Protein AF-A0A7S2C839-F1 (afdb_monomer_lite)

Radius of gyration: 29.08 Å; chains: 1; bounding box: 64×58×87 Å

Sequence (302 aa):
LKVFCRSDFSNPLTGHPHSALIRSVLLQLAMAQQNALNLLTELALPKGEQQELLAWDLRPAVTADVQAPANVKLVAVGADPKAFLEAQSAAGEQAGAVLVGPSGASSSACKLYRQIMADGLLQRRGLVALEGLDQSALLAKMVEMDTASGLMELRAGKTSSGAVVVQLTDRWLPGVPMASMSLALQETSEEAVEPEGLKRRKPASAAPAEPAPKVEAAKPVGRSLADGLRARARTLAAISFLWACAPILVLLASVAWLRHKLFGPTFKAGSPKKQLRILVTGGKMSKASAVARAVGRDGHKV

pLDDT: mean 72.67, std 18.41, range [25.3, 95.44]

Secondary structure (DSSP, 8-state):
----------------HHHHHHHHHHHHHHHHHHHHHHHHHHHT----S---EEEEE------S-TTPPP--EEEEEES-HHHHHHHHHHHT--EEEEEE---SSHHHHHHHHHHHHHTT-EEEEEEEEE--GGG-HHHHHHHHHHHHTTSEEEEE---TT--EEEEE-TT--TTPPPHHHHTHHHHTT-S------------------PPPP-----------HHHHHHHHHHHHHHHHHHHHHHHHHHHHHHHHHHHHHHS--S------SS--B-----SSHHHHHHHHHHHHHTT-B-

Structure (mmCIF, N/CA/C/O backbone):
data_AF-A0A7S2C839-F1
#
_entry.id   AF-A0A7S2C839-F1
#
loop_
_atom_site.group_PDB
_atom_site.id
_atom_site.type_symbol
_atom_site.label_atom_id
_atom_site.label_alt_id
_atom_site.label_comp_id
_atom_site.label_asym_id
_atom_site.label_entity_id
_atom_site.label_seq_id
_atom_site.pdbx_PDB_ins_code
_atom_site.Cartn_x
_atom_site.Cartn_y
_atom_site.Cartn_z
_atom_site.occupancy
_atom_site.B_iso_or_equiv
_atom_site.auth_seq_id
_atom_site.auth_comp_id
_atom_site.auth_asym_id
_atom_site.auth_atom_id
_atom_site.pdbx_PDB_model_num
ATOM 1 N N . LEU A 1 1 ? -7.953 20.777 -18.706 1.00 30.70 1 LEU A N 1
ATOM 2 C CA . LEU A 1 1 ? -6.841 20.105 -19.415 1.00 30.70 1 LEU A CA 1
ATOM 3 C C . LEU A 1 1 ? -7.214 18.643 -19.650 1.00 30.70 1 LEU A C 1
ATOM 5 O O . LEU A 1 1 ? -7.335 17.900 -18.688 1.00 30.70 1 LEU A O 1
ATOM 9 N N . LYS A 1 2 ? -7.455 18.250 -20.906 1.00 27.89 2 LYS A N 1
ATOM 10 C CA . LYS A 1 2 ? -7.622 16.848 -21.323 1.00 27.89 2 LYS A CA 1
ATOM 11 C C . LYS A 1 2 ? -6.228 16.268 -21.563 1.00 27.89 2 LYS A C 1
ATOM 13 O O . LYS A 1 2 ? -5.547 16.729 -22.474 1.00 27.89 2 LYS A O 1
ATOM 18 N N . VAL A 1 3 ? -5.812 15.284 -20.772 1.00 25.30 3 VAL A N 1
ATOM 19 C CA . VAL A 1 3 ? -4.606 14.498 -21.062 1.00 25.30 3 VAL A CA 1
ATOM 20 C C . VAL A 1 3 ? -5.043 13.262 -21.840 1.00 25.30 3 VAL A C 1
ATOM 22 O O . VAL A 1 3 ? -5.657 12.347 -21.303 1.00 25.30 3 VAL A O 1
ATOM 25 N N . PHE A 1 4 ? -4.775 13.294 -23.142 1.00 25.31 4 PHE A N 1
ATOM 26 C CA . PHE A 1 4 ? -4.888 12.160 -24.048 1.00 25.31 4 PHE A CA 1
ATOM 27 C C . PHE A 1 4 ? -3.672 11.252 -23.809 1.00 25.31 4 PHE A C 1
ATOM 29 O O . PHE A 1 4 ? -2.561 11.587 -24.218 1.00 25.31 4 PHE A O 1
ATOM 36 N N . CYS A 1 5 ? -3.856 10.103 -23.161 1.00 29.00 5 CYS A N 1
ATOM 37 C CA . CYS A 1 5 ? -2.859 9.033 -23.185 1.00 29.00 5 CYS A CA 1
ATOM 38 C C . CYS A 1 5 ? -3.037 8.240 -24.483 1.00 29.00 5 CYS A C 1
ATOM 40 O O . CYS A 1 5 ? -3.761 7.249 -24.530 1.00 29.00 5 CYS A O 1
ATOM 42 N N . ARG A 1 6 ? -2.395 8.707 -25.557 1.00 25.88 6 ARG A N 1
ATOM 43 C CA . ARG A 1 6 ? -2.236 7.943 -26.797 1.00 25.88 6 ARG A CA 1
ATOM 44 C C . ARG A 1 6 ? -0.900 7.205 -26.720 1.00 25.88 6 ARG A C 1
ATOM 46 O O . ARG A 1 6 ? 0.150 7.784 -26.975 1.00 25.88 6 ARG A O 1
ATOM 53 N N . SER A 1 7 ? -0.933 5.943 -26.300 1.00 30.94 7 SER A N 1
ATOM 54 C CA . SER A 1 7 ? 0.217 5.040 -26.403 1.00 30.94 7 SER A CA 1
ATOM 55 C C . SER A 1 7 ? 0.158 4.315 -27.742 1.00 30.94 7 SER A C 1
ATOM 57 O O . SER A 1 7 ? -0.367 3.209 -27.836 1.00 30.94 7 SER A O 1
ATOM 59 N N . ASP A 1 8 ? 0.707 4.943 -28.779 1.00 30.86 8 ASP A N 1
ATOM 60 C CA . ASP A 1 8 ? 0.992 4.269 -30.044 1.00 30.86 8 ASP A CA 1
ATOM 61 C C . ASP A 1 8 ? 2.223 3.361 -29.847 1.00 30.86 8 ASP A C 1
ATOM 63 O O . ASP A 1 8 ? 3.367 3.759 -30.057 1.00 30.86 8 ASP A O 1
ATOM 67 N N . PHE A 1 9 ? 1.992 2.124 -29.394 1.00 38.00 9 PHE A N 1
ATOM 68 C CA . PHE A 1 9 ? 2.979 1.038 -29.430 1.00 38.00 9 PHE A CA 1
ATOM 69 C C . PHE A 1 9 ? 2.691 0.138 -30.637 1.00 38.00 9 PHE A C 1
ATOM 71 O O . PHE A 1 9 ? 2.214 -0.989 -30.517 1.00 38.00 9 PHE A O 1
ATOM 78 N N . SER A 1 10 ? 2.985 0.648 -31.831 1.00 36.81 10 SER A N 1
ATOM 79 C CA . SER A 1 10 ? 3.030 -0.146 -33.057 1.00 36.81 10 SER A CA 1
ATOM 80 C C . SER A 1 10 ? 4.462 -0.620 -33.310 1.00 36.81 10 SER A C 1
ATOM 82 O O . SER A 1 10 ? 5.248 0.059 -33.964 1.00 36.81 10 SER A O 1
ATOM 84 N N . ASN A 1 11 ? 4.797 -1.799 -32.791 1.00 35.28 11 ASN A N 1
ATOM 85 C CA . ASN A 1 11 ? 5.837 -2.645 -33.373 1.00 35.28 11 ASN A CA 1
ATOM 86 C C . ASN A 1 11 ? 5.332 -4.096 -33.338 1.00 35.28 11 ASN A C 1
ATOM 88 O O . ASN A 1 11 ? 5.287 -4.697 -32.260 1.00 35.28 11 ASN A O 1
ATOM 92 N N . PRO A 1 12 ? 4.895 -4.662 -34.477 1.00 51.97 12 PRO A N 1
ATOM 93 C CA . PRO A 1 12 ? 4.652 -6.090 -34.581 1.00 51.97 12 PRO A CA 1
ATOM 94 C C . PRO A 1 12 ? 6.008 -6.806 -34.693 1.00 51.97 12 PRO A C 1
ATOM 96 O O . PRO A 1 12 ? 6.967 -6.209 -35.173 1.00 51.97 12 PRO A O 1
ATOM 99 N N . LEU A 1 13 ? 6.059 -8.094 -34.326 1.00 47.06 13 LEU A N 1
ATOM 100 C CA . LEU A 1 13 ? 7.235 -8.996 -34.304 1.00 47.06 13 LEU A CA 1
ATOM 101 C C . LEU A 1 13 ? 7.974 -8.940 -32.946 1.00 47.06 13 LEU A C 1
ATOM 103 O O . LEU A 1 13 ? 8.810 -8.087 -32.691 1.00 47.06 13 LEU A O 1
ATOM 107 N N . THR A 1 14 ? 7.711 -9.820 -31.980 1.00 42.81 14 THR A N 1
ATOM 108 C CA . THR A 1 14 ? 7.889 -11.277 -32.050 1.00 42.81 14 THR A CA 1
ATOM 109 C C . THR A 1 14 ? 7.080 -11.948 -30.930 1.00 42.81 14 THR A C 1
ATOM 111 O O . THR A 1 14 ? 7.096 -11.515 -29.779 1.00 42.81 14 THR A O 1
ATOM 114 N N . GLY A 1 15 ? 6.327 -12.994 -31.278 1.00 47.16 15 GLY A N 1
ATOM 115 C CA . GLY A 1 15 ? 5.446 -13.711 -30.360 1.00 47.16 15 GLY A CA 1
ATOM 116 C C . GLY A 1 15 ? 6.219 -14.522 -29.321 1.00 47.16 15 GLY A C 1
ATOM 117 O O . GLY A 1 15 ? 6.779 -15.568 -29.636 1.00 47.16 15 GLY A O 1
ATOM 118 N N . HIS A 1 16 ? 6.198 -14.069 -28.067 1.00 47.66 16 HIS A N 1
ATOM 119 C CA . HIS A 1 16 ? 6.512 -14.906 -26.912 1.00 47.66 16 HIS A CA 1
ATOM 120 C C . HIS A 1 16 ? 5.221 -15.191 -26.125 1.00 47.66 16 HIS A C 1
ATOM 122 O O . HIS A 1 16 ? 4.700 -14.273 -25.480 1.00 47.66 16 HIS A O 1
ATOM 128 N N . PRO A 1 17 ? 4.706 -16.439 -26.133 1.00 53.19 17 PRO A N 1
ATOM 129 C CA . PRO A 1 17 ? 3.403 -16.782 -25.549 1.00 53.19 17 PRO A CA 1
ATOM 130 C C . PRO A 1 17 ? 3.333 -16.551 -24.029 1.00 53.19 17 PRO A C 1
ATOM 132 O O . PRO A 1 17 ? 2.270 -16.252 -23.494 1.00 53.19 17 PRO A O 1
ATOM 135 N N . HIS A 1 18 ? 4.469 -16.572 -23.327 1.00 45.84 18 HIS A N 1
ATOM 136 C CA . HIS A 1 18 ? 4.520 -16.305 -21.885 1.00 45.84 18 HIS A CA 1
ATOM 137 C C . HIS A 1 18 ? 4.312 -14.826 -21.517 1.00 45.84 18 HIS A C 1
ATOM 139 O O . HIS A 1 18 ? 3.826 -14.526 -20.428 1.00 45.84 18 HIS A O 1
ATOM 145 N N . SER A 1 19 ? 4.616 -13.889 -22.425 1.00 49.09 19 SER A N 1
ATOM 146 C CA . SER A 1 19 ? 4.373 -12.459 -22.181 1.00 49.09 19 SER A CA 1
ATOM 147 C C . SER A 1 19 ? 2.880 -12.113 -22.196 1.00 49.09 19 SER A C 1
ATOM 149 O O . SER A 1 19 ? 2.450 -11.213 -21.476 1.00 49.09 19 SER A O 1
ATOM 151 N N . ALA A 1 20 ? 2.084 -12.866 -22.962 1.00 56.56 20 ALA A N 1
ATOM 152 C CA . ALA A 1 20 ? 0.640 -12.687 -23.047 1.00 56.56 20 ALA A CA 1
ATOM 153 C C . ALA A 1 20 ? -0.059 -13.104 -21.746 1.00 56.56 20 ALA A C 1
ATOM 155 O O . ALA A 1 20 ? -0.927 -12.379 -21.272 1.00 56.56 20 ALA A O 1
ATOM 156 N N . LEU A 1 21 ? 0.378 -14.201 -21.115 1.00 57.56 21 LEU A N 1
ATOM 157 C CA . LEU A 1 21 ? -0.166 -14.659 -19.832 1.00 57.56 21 LEU A CA 1
ATOM 158 C C . LEU A 1 21 ? 0.121 -13.676 -18.690 1.00 57.56 21 LEU A C 1
ATOM 160 O O . LEU A 1 21 ? -0.798 -13.307 -17.967 1.00 57.56 21 LEU A O 1
ATOM 164 N N . ILE A 1 22 ? 1.357 -13.180 -18.561 1.00 52.78 22 ILE A N 1
ATOM 165 C CA . ILE A 1 22 ? 1.702 -12.202 -17.511 1.00 52.78 22 ILE A CA 1
ATOM 166 C C . ILE A 1 22 ? 0.930 -10.893 -17.715 1.00 52.78 22 ILE A C 1
ATOM 168 O O . ILE A 1 22 ? 0.380 -10.341 -16.762 1.00 52.78 22 ILE A O 1
ATOM 172 N N . ARG A 1 23 ? 0.836 -10.410 -18.962 1.00 58.22 23 ARG A N 1
ATOM 173 C CA . ARG A 1 23 ? 0.040 -9.218 -19.289 1.00 58.22 23 ARG A CA 1
ATOM 174 C C . ARG A 1 23 ? -1.442 -9.434 -19.005 1.00 58.22 23 ARG A C 1
ATOM 176 O O . ARG A 1 23 ? -2.066 -8.538 -18.454 1.00 58.22 23 ARG A O 1
ATOM 183 N N . SER A 1 24 ? -1.979 -10.612 -19.322 1.00 59.72 24 SER A N 1
ATOM 184 C CA . SER A 1 24 ? -3.370 -10.974 -19.042 1.00 59.72 24 SER A CA 1
ATOM 185 C C . SER A 1 24 ? -3.660 -10.989 -17.543 1.00 59.72 24 SER A C 1
ATOM 187 O O . SER A 1 24 ? -4.665 -10.430 -17.124 1.00 59.72 24 SER A O 1
ATOM 189 N N . VAL A 1 25 ? -2.781 -11.571 -16.721 1.00 52.41 25 VAL A N 1
ATOM 190 C CA . VAL A 1 25 ? -2.961 -11.612 -15.258 1.00 52.41 25 VAL A CA 1
ATOM 191 C C . VAL A 1 25 ? -2.862 -10.213 -14.645 1.00 52.41 25 VAL A C 1
ATOM 193 O O . VAL A 1 25 ? -3.686 -9.856 -13.807 1.00 52.41 25 VAL A O 1
ATOM 196 N N . LEU A 1 26 ? -1.909 -9.387 -15.088 1.00 50.62 26 LEU A N 1
ATOM 197 C CA . LEU A 1 26 ? -1.796 -7.999 -14.623 1.00 50.62 26 LEU A CA 1
ATOM 198 C C . LEU A 1 26 ? -2.993 -7.141 -15.058 1.00 50.62 26 LEU A C 1
ATOM 200 O O . LEU A 1 26 ? -3.481 -6.346 -14.259 1.00 50.62 26 LEU A O 1
ATOM 204 N N . LEU A 1 27 ? -3.497 -7.326 -16.284 1.00 59.47 27 LEU A N 1
ATOM 205 C CA . LEU A 1 27 ? -4.719 -6.672 -16.765 1.00 59.47 27 LEU A CA 1
ATOM 206 C C . LEU A 1 27 ? -5.944 -7.106 -15.959 1.00 59.47 27 LEU A C 1
ATOM 208 O O . LEU A 1 27 ? -6.737 -6.257 -15.576 1.00 59.47 27 LEU A O 1
ATOM 212 N N . GLN A 1 28 ? -6.085 -8.398 -15.663 1.00 58.88 28 GLN A N 1
ATOM 213 C CA . GLN A 1 28 ? -7.176 -8.929 -14.841 1.00 58.88 28 GLN A CA 1
ATOM 214 C C . GLN A 1 28 ? -7.130 -8.369 -13.413 1.00 58.88 28 GLN A C 1
ATOM 216 O O . GLN A 1 28 ? -8.155 -7.930 -12.902 1.00 58.88 28 GLN A O 1
ATOM 221 N N . LEU A 1 29 ? -5.947 -8.292 -12.792 1.00 51.50 29 LEU A N 1
ATOM 222 C CA . LEU A 1 29 ? -5.786 -7.702 -11.460 1.00 51.50 29 LEU A CA 1
ATOM 223 C C . LEU A 1 29 ? -6.097 -6.198 -11.460 1.00 51.50 29 LEU A C 1
ATOM 225 O O . LEU A 1 29 ? -6.779 -5.713 -10.560 1.00 51.50 29 LEU A O 1
ATOM 229 N N . ALA A 1 30 ? -5.638 -5.470 -12.483 1.00 54.88 30 ALA A N 1
ATOM 230 C CA . ALA A 1 30 ? -5.941 -4.052 -12.648 1.00 54.88 30 ALA A CA 1
ATOM 231 C C . ALA A 1 30 ? -7.442 -3.816 -12.885 1.00 54.88 30 ALA A C 1
ATOM 233 O O . ALA A 1 30 ? -8.011 -2.909 -12.286 1.00 54.88 30 ALA A O 1
ATOM 234 N N . MET A 1 31 ? -8.104 -4.656 -13.690 1.00 62.50 31 MET A N 1
ATOM 235 C CA . MET A 1 31 ? -9.555 -4.602 -13.897 1.00 62.50 31 MET A CA 1
ATOM 236 C C . MET A 1 31 ? -10.324 -4.948 -12.621 1.00 62.50 31 MET A C 1
ATOM 238 O O . MET A 1 31 ? -11.296 -4.272 -12.312 1.00 62.50 31 MET A O 1
ATOM 242 N N . ALA A 1 32 ? -9.884 -5.938 -11.842 1.00 62.16 32 ALA A N 1
ATOM 243 C CA . ALA A 1 32 ? -10.501 -6.272 -10.560 1.00 62.16 32 ALA A CA 1
ATOM 244 C C . ALA A 1 32 ? -10.360 -5.125 -9.544 1.00 62.16 32 ALA A C 1
ATOM 246 O O . ALA A 1 32 ? -11.329 -4.784 -8.868 1.00 62.16 32 ALA A O 1
ATOM 247 N N . GLN A 1 33 ? -9.189 -4.481 -9.479 1.00 64.31 33 GLN A N 1
ATOM 248 C CA . GLN A 1 33 ? -8.985 -3.284 -8.657 1.00 64.31 33 GLN A CA 1
ATOM 249 C C . GLN A 1 33 ? -9.843 -2.109 -9.134 1.00 64.31 33 GLN A C 1
ATOM 251 O O . GLN A 1 33 ? -10.471 -1.447 -8.312 1.00 64.31 33 GLN A O 1
ATOM 256 N N . GLN A 1 34 ? -9.914 -1.871 -10.445 1.00 70.88 34 GLN A N 1
ATOM 257 C CA . GLN A 1 34 ? -10.742 -0.811 -11.016 1.00 70.88 34 GLN A CA 1
ATOM 258 C C . GLN A 1 34 ? -12.233 -1.071 -10.776 1.00 70.88 34 GLN A C 1
ATOM 260 O O . GLN A 1 34 ? -12.960 -0.149 -10.431 1.00 70.88 34 GLN A O 1
ATOM 265 N N . ASN A 1 35 ? -12.684 -2.321 -10.889 1.00 69.56 35 ASN A N 1
ATOM 266 C CA . ASN A 1 35 ? -14.061 -2.709 -10.598 1.00 69.56 35 ASN A CA 1
ATOM 267 C C . ASN A 1 35 ? -14.381 -2.568 -9.109 1.00 69.56 35 ASN A C 1
ATOM 269 O O . ASN A 1 35 ? -15.460 -2.097 -8.781 1.00 69.56 35 ASN A O 1
ATOM 273 N N . ALA A 1 36 ? -13.451 -2.899 -8.207 1.00 63.66 36 ALA A N 1
ATOM 274 C CA . ALA A 1 36 ? -13.622 -2.647 -6.777 1.00 63.66 36 ALA A CA 1
ATOM 275 C C . ALA A 1 36 ? -13.700 -1.142 -6.467 1.00 63.66 36 ALA A C 1
ATOM 277 O O . ALA A 1 36 ? -14.530 -0.731 -5.663 1.00 63.66 36 ALA A O 1
ATOM 278 N N . LEU A 1 37 ? -12.888 -0.311 -7.133 1.00 67.00 37 LEU A N 1
ATOM 279 C CA . LEU A 1 37 ? -12.976 1.150 -7.026 1.00 67.00 37 LEU A CA 1
ATOM 280 C C . LEU A 1 37 ? -14.306 1.682 -7.571 1.00 67.00 37 LEU A C 1
ATOM 282 O O . LEU A 1 37 ? -14.921 2.532 -6.933 1.00 67.00 37 LEU A O 1
ATOM 286 N N . ASN A 1 38 ? -14.772 1.168 -8.711 1.00 69.44 38 ASN A N 1
ATOM 287 C CA . ASN A 1 38 ? -16.062 1.541 -9.288 1.00 69.44 38 ASN A CA 1
ATOM 288 C C . ASN A 1 38 ? -17.211 1.126 -8.360 1.00 69.44 38 ASN A C 1
ATOM 290 O O . ASN A 1 38 ? -18.066 1.952 -8.072 1.00 69.44 38 ASN A O 1
ATOM 294 N N . LEU A 1 39 ? -17.176 -0.092 -7.807 1.00 66.25 39 LEU A N 1
ATOM 295 C CA . LEU A 1 39 ? -18.156 -0.568 -6.827 1.00 66.25 39 LEU A CA 1
ATOM 296 C C . LEU A 1 39 ? -18.145 0.283 -5.557 1.00 66.25 39 LEU A C 1
ATOM 298 O O . LEU A 1 39 ? -19.205 0.688 -5.112 1.00 66.25 39 LEU A O 1
ATOM 302 N N . LEU A 1 40 ? -16.977 0.615 -4.996 1.00 61.84 40 LEU A N 1
ATOM 303 C CA . LEU A 1 40 ? -16.886 1.526 -3.846 1.00 61.84 40 LEU A CA 1
ATOM 304 C C . LEU A 1 40 ? -17.442 2.919 -4.173 1.00 61.84 40 LEU A C 1
ATOM 306 O O . LEU A 1 40 ? -18.061 3.545 -3.320 1.00 61.84 40 LEU A O 1
ATOM 310 N N . THR A 1 41 ? -17.248 3.391 -5.406 1.00 63.44 41 THR A N 1
ATOM 311 C CA . THR A 1 41 ? -17.780 4.682 -5.864 1.00 63.44 41 THR A CA 1
ATOM 312 C C . THR A 1 41 ? -19.300 4.637 -6.053 1.00 63.44 41 THR A C 1
ATOM 314 O O . THR A 1 41 ? -19.977 5.615 -5.749 1.00 63.44 41 THR A O 1
ATOM 317 N N . GLU A 1 42 ? -19.846 3.516 -6.531 1.00 65.31 42 GLU A N 1
ATOM 318 C CA . GLU A 1 42 ? -21.290 3.304 -6.705 1.00 65.31 42 GLU A CA 1
ATOM 319 C C . GLU A 1 42 ? -22.008 3.036 -5.373 1.00 65.31 42 GLU A C 1
ATOM 321 O O . GLU A 1 42 ? -23.124 3.510 -5.172 1.00 65.31 42 GLU A O 1
ATOM 326 N N . LEU A 1 43 ? -21.360 2.328 -4.443 1.00 59.97 43 LEU A N 1
ATOM 327 C CA . LEU A 1 43 ? -21.888 1.995 -3.114 1.00 59.97 43 LEU A CA 1
ATOM 328 C C . LEU A 1 43 ? -21.862 3.179 -2.138 1.00 59.97 43 LEU A C 1
ATOM 330 O O . LEU A 1 43 ? -22.609 3.169 -1.165 1.00 59.97 43 LEU A O 1
ATOM 334 N N . ALA A 1 44 ? -21.078 4.222 -2.423 1.00 56.59 44 ALA A N 1
ATOM 335 C CA . ALA A 1 44 ? -21.078 5.504 -1.708 1.00 56.59 44 ALA A CA 1
ATOM 336 C C . ALA A 1 44 ? -22.381 6.328 -1.890 1.00 56.59 44 ALA A C 1
ATOM 338 O O . ALA A 1 44 ? -22.427 7.519 -1.582 1.00 56.59 44 ALA A O 1
ATOM 339 N N . LEU A 1 45 ? -23.451 5.732 -2.431 1.00 51.88 45 LEU A N 1
ATOM 340 C CA . LEU A 1 45 ? -24.760 6.358 -2.607 1.00 51.88 45 LEU A CA 1
ATOM 341 C C . LEU A 1 45 ? -25.870 5.428 -2.102 1.00 51.88 45 LEU A C 1
ATOM 343 O O . LEU A 1 45 ? -26.352 4.554 -2.822 1.00 51.88 45 LEU A O 1
ATOM 347 N N . PRO A 1 46 ? -26.362 5.702 -0.888 1.00 46.78 46 PRO A N 1
ATOM 348 C CA . PRO A 1 46 ? -27.693 6.291 -0.812 1.00 46.78 46 PRO A CA 1
ATOM 349 C C . PRO A 1 46 ? -27.711 7.570 0.035 1.00 46.78 46 PRO A C 1
ATOM 351 O O . PRO A 1 46 ? -27.253 7.609 1.171 1.00 46.78 46 PRO A O 1
ATOM 354 N N . LYS A 1 47 ? -28.308 8.635 -0.518 1.00 49.00 47 LYS A N 1
ATOM 355 C CA . LYS A 1 47 ? -28.687 9.845 0.227 1.00 49.00 47 LYS A CA 1
ATOM 356 C C . LYS A 1 47 ? -29.830 9.498 1.190 1.00 49.00 47 LYS A C 1
ATOM 358 O O . LYS A 1 47 ? -30.995 9.686 0.854 1.00 49.00 47 LYS A O 1
ATOM 363 N N . GLY A 1 48 ? -29.496 8.957 2.354 1.00 48.25 48 GLY A N 1
ATOM 364 C CA . GLY A 1 48 ? -30.413 8.696 3.461 1.00 48.25 48 GLY A CA 1
ATOM 365 C C . GLY A 1 48 ? -29.679 8.926 4.779 1.00 48.25 48 GLY A C 1
ATOM 366 O O . GLY A 1 48 ? -28.542 8.503 4.922 1.00 48.25 48 GLY A O 1
ATOM 367 N N . GLU A 1 49 ? -30.310 9.644 5.704 1.00 48.41 49 GLU A N 1
ATOM 368 C CA . GLU A 1 49 ? -29.770 10.287 6.920 1.00 48.41 49 GLU A CA 1
ATOM 369 C C . GLU A 1 49 ? -29.119 9.392 8.000 1.00 48.41 49 GLU A C 1
ATOM 371 O O . GLU A 1 49 ? -28.995 9.817 9.149 1.00 48.41 49 GLU A O 1
ATOM 376 N N . GLN A 1 50 ? -28.674 8.174 7.695 1.00 50.38 50 GLN A N 1
ATOM 377 C CA . GLN A 1 50 ? -28.078 7.296 8.705 1.00 50.38 50 GLN A CA 1
ATOM 378 C C . GLN A 1 50 ? -26.553 7.244 8.591 1.00 50.38 50 GLN A C 1
ATOM 380 O O . GLN A 1 50 ? -25.972 6.896 7.569 1.00 50.38 50 GLN A O 1
ATOM 385 N N . GLN A 1 51 ? -25.916 7.671 9.683 1.00 56.25 51 GLN A N 1
ATOM 386 C CA . GLN A 1 51 ? -24.476 7.673 9.898 1.00 56.25 51 GLN A CA 1
ATOM 387 C C . GLN A 1 51 ? -24.003 6.227 10.049 1.00 56.25 51 GLN A C 1
ATOM 389 O O . GLN A 1 51 ? -24.262 5.604 11.076 1.00 56.25 51 GLN A O 1
ATOM 394 N N . GLU A 1 52 ? -23.301 5.692 9.055 1.00 58.50 52 GLU A N 1
ATOM 395 C CA . GLU A 1 52 ? -22.782 4.327 9.125 1.00 58.50 52 GLU A CA 1
ATOM 396 C C . GLU A 1 52 ? -21.302 4.302 8.741 1.00 58.50 52 GLU A C 1
ATOM 398 O O . GLU A 1 52 ? -20.903 4.682 7.640 1.00 58.50 52 GLU A O 1
ATOM 403 N N . LEU A 1 53 ? -20.462 3.848 9.677 1.00 62.88 53 LEU A N 1
ATOM 404 C CA . LEU A 1 53 ? -19.125 3.387 9.328 1.00 62.88 53 LEU A CA 1
ATOM 405 C C . LEU A 1 53 ? -19.286 2.059 8.596 1.00 62.88 53 LEU A C 1
ATOM 407 O O . LEU A 1 53 ? -19.733 1.070 9.180 1.00 62.88 53 LEU A O 1
ATOM 411 N N . LEU A 1 54 ? -18.899 2.045 7.325 1.00 65.75 54 LEU A N 1
ATOM 412 C CA . LEU A 1 54 ? -18.962 0.862 6.481 1.00 65.75 54 LEU A CA 1
ATOM 413 C C . LEU A 1 54 ? -17.548 0.292 6.335 1.00 65.75 54 LEU A C 1
ATOM 415 O O . LEU A 1 54 ? -16.685 0.842 5.645 1.00 65.75 54 LEU A O 1
ATOM 419 N N . ALA A 1 55 ? -17.292 -0.823 7.014 1.00 64.88 55 ALA A N 1
ATOM 420 C CA . ALA A 1 55 ? -16.030 -1.544 6.898 1.00 64.88 55 ALA A CA 1
ATOM 421 C C . ALA A 1 55 ? -16.173 -2.696 5.900 1.00 64.88 55 ALA A C 1
ATOM 423 O O . ALA A 1 55 ? -17.019 -3.584 6.062 1.00 64.88 55 ALA A O 1
ATOM 424 N N . TRP A 1 56 ? -15.318 -2.694 4.877 1.00 66.88 56 TRP A N 1
ATOM 425 C CA . TRP A 1 56 ? -15.369 -3.659 3.787 1.00 66.88 56 TRP A CA 1
ATOM 426 C C . TRP A 1 56 ? -14.126 -4.541 3.797 1.00 66.88 56 TRP A C 1
ATOM 428 O O . TRP A 1 56 ? -12.986 -4.088 3.675 1.00 66.88 56 TRP A O 1
ATOM 438 N N . ASP A 1 57 ? -14.337 -5.845 3.880 1.00 63.81 57 ASP A N 1
ATOM 439 C CA . ASP A 1 57 ? -13.255 -6.790 3.691 1.00 63.81 57 ASP A CA 1
ATOM 440 C C . ASP A 1 57 ? -13.142 -7.138 2.209 1.00 63.81 57 ASP A C 1
ATOM 442 O O . ASP A 1 57 ? -13.947 -7.885 1.656 1.00 63.81 57 ASP A O 1
ATOM 446 N N . LEU A 1 58 ? -12.132 -6.552 1.562 1.00 60.66 58 LEU A N 1
ATOM 447 C CA . LEU A 1 58 ? -11.803 -6.798 0.158 1.00 60.66 58 LEU A CA 1
ATOM 448 C C . LEU A 1 58 ? -10.842 -7.979 -0.031 1.00 60.66 58 LEU A C 1
ATOM 450 O O . LEU A 1 58 ? -10.172 -8.054 -1.065 1.00 60.66 58 LEU A O 1
ATOM 454 N N . ARG A 1 59 ? -10.717 -8.895 0.943 1.00 57.38 59 ARG A N 1
ATOM 455 C CA . ARG A 1 59 ? -9.895 -10.098 0.760 1.00 57.38 59 ARG A CA 1
ATOM 456 C C . ARG A 1 59 ? -10.343 -10.824 -0.521 1.00 57.38 59 ARG A C 1
ATOM 458 O O . ARG A 1 59 ? -11.506 -11.217 -0.615 1.00 57.38 59 ARG A O 1
ATOM 465 N N . PRO A 1 60 ? -9.453 -11.030 -1.515 1.00 50.25 60 PRO A N 1
ATOM 466 C CA . PRO A 1 60 ? -9.800 -11.849 -2.665 1.00 50.25 60 PRO A CA 1
ATOM 467 C C . PRO A 1 60 ? -10.160 -13.235 -2.134 1.00 50.25 60 PRO A C 1
ATOM 469 O O . PRO A 1 60 ? -9.392 -13.818 -1.362 1.00 50.25 60 PRO A O 1
ATOM 472 N N . ALA A 1 61 ? -11.337 -13.748 -2.497 1.00 46.12 61 ALA A N 1
ATOM 473 C CA . ALA A 1 61 ? -11.690 -15.120 -2.181 1.00 46.12 61 ALA A CA 1
ATOM 474 C C . ALA A 1 61 ? -10.599 -16.009 -2.780 1.00 46.12 61 ALA A C 1
ATOM 476 O O . ALA A 1 61 ? -10.461 -16.098 -3.997 1.00 46.12 61 ALA A O 1
ATOM 477 N N . VAL A 1 62 ? -9.785 -16.636 -1.929 1.00 42.31 62 VAL A N 1
ATOM 478 C CA . VAL A 1 62 ? -8.836 -17.668 -2.356 1.00 42.31 62 VAL A CA 1
ATOM 479 C C . VAL A 1 62 ? -9.647 -18.938 -2.599 1.00 42.31 62 VAL A C 1
ATOM 481 O O . VAL A 1 62 ? -9.548 -19.923 -1.875 1.00 42.31 62 VAL A O 1
ATOM 484 N N . THR A 1 63 ? -10.535 -18.880 -3.579 1.00 44.94 63 THR A N 1
ATOM 485 C CA . THR A 1 63 ? -11.193 -20.036 -4.173 1.00 44.94 63 THR A CA 1
ATOM 486 C C . THR A 1 63 ? -10.524 -20.246 -5.520 1.00 44.94 63 THR A C 1
ATOM 488 O O . THR A 1 63 ? -10.298 -19.287 -6.248 1.00 44.94 63 THR A O 1
ATOM 491 N N . ALA A 1 64 ? -10.146 -21.487 -5.827 1.00 47.56 64 ALA A N 1
ATOM 492 C CA . ALA A 1 64 ? -9.327 -21.851 -6.987 1.00 47.56 64 ALA A CA 1
ATOM 493 C C . ALA A 1 64 ? -9.949 -21.511 -8.363 1.00 47.56 64 ALA A C 1
ATOM 495 O O . ALA A 1 64 ? -9.305 -21.732 -9.386 1.00 47.56 64 ALA A O 1
ATOM 496 N N . ASP A 1 65 ? -11.156 -20.944 -8.393 1.00 40.91 65 ASP A N 1
ATOM 497 C CA . ASP A 1 65 ? -11.809 -20.457 -9.600 1.00 40.91 65 ASP A CA 1
ATOM 498 C C . ASP A 1 65 ? -11.426 -19.008 -9.912 1.00 40.91 65 ASP A C 1
ATOM 500 O O . ASP A 1 65 ? -11.836 -18.050 -9.257 1.00 40.91 65 ASP A O 1
ATOM 504 N N . VAL A 1 66 ? -10.659 -18.865 -10.993 1.00 47.38 66 VAL A N 1
ATOM 505 C CA . VAL A 1 66 ? -10.032 -17.636 -11.516 1.00 47.38 66 VAL A CA 1
ATOM 506 C C . VAL A 1 66 ? -11.048 -16.597 -12.043 1.00 47.38 66 VAL A C 1
ATOM 508 O O . VAL A 1 66 ? -10.657 -15.575 -12.596 1.00 47.38 66 VAL A O 1
ATOM 511 N N . GLN A 1 67 ? -12.356 -16.809 -11.872 1.00 42.75 67 GLN A N 1
ATOM 512 C CA . GLN A 1 67 ? -13.407 -15.944 -12.433 1.00 42.75 67 GLN A CA 1
ATOM 513 C C . GLN A 1 67 ? -14.442 -15.421 -11.429 1.00 42.75 67 GLN A C 1
ATOM 515 O O . GLN A 1 67 ? -15.337 -14.679 -11.832 1.00 42.75 67 GLN A O 1
ATOM 520 N N . ALA A 1 68 ? -14.341 -15.745 -10.138 1.00 42.91 68 ALA A N 1
ATOM 521 C CA . ALA A 1 68 ? -15.269 -15.173 -9.166 1.00 42.91 68 ALA A CA 1
ATOM 522 C C . ALA A 1 68 ? -14.905 -13.697 -8.880 1.00 42.91 68 ALA A C 1
ATOM 524 O O . ALA A 1 68 ? -13.736 -13.411 -8.596 1.00 42.91 68 ALA A O 1
ATOM 525 N N . PRO A 1 69 ? -15.864 -12.747 -8.936 1.00 50.03 69 PRO A N 1
ATOM 526 C CA . PRO A 1 69 ? -15.628 -11.389 -8.454 1.00 50.03 69 PRO A CA 1
ATOM 527 C C . PRO A 1 69 ? -15.163 -11.457 -6.996 1.00 50.03 69 PRO A C 1
ATOM 529 O O . PRO A 1 69 ? -15.549 -12.371 -6.264 1.00 50.03 69 PRO A O 1
ATOM 532 N N . ALA A 1 70 ? -14.306 -10.519 -6.577 1.00 56.22 70 ALA A N 1
ATOM 533 C CA . ALA A 1 70 ? -13.867 -10.440 -5.187 1.00 56.22 70 ALA A CA 1
ATOM 534 C C . ALA A 1 70 ? -15.100 -10.558 -4.277 1.00 56.22 70 ALA A C 1
ATOM 536 O O . ALA A 1 70 ? -16.070 -9.830 -4.480 1.00 56.22 70 ALA A O 1
ATOM 537 N N . ASN A 1 71 ? -15.096 -11.503 -3.328 1.00 54.06 71 ASN A N 1
ATOM 538 C CA . ASN A 1 71 ? -16.156 -11.577 -2.328 1.00 54.06 71 ASN A CA 1
ATOM 539 C C . ASN A 1 71 ? -15.994 -10.362 -1.430 1.00 54.06 71 ASN A C 1
ATOM 541 O O . ASN A 1 71 ? -15.266 -10.381 -0.442 1.00 54.06 71 ASN A O 1
ATOM 545 N N . VAL A 1 72 ? -16.640 -9.284 -1.841 1.00 59.75 72 VAL A N 1
ATOM 546 C CA . VAL A 1 72 ? -16.727 -8.056 -1.088 1.00 59.75 72 VAL A CA 1
ATOM 547 C C . VAL A 1 72 ? -17.683 -8.349 0.068 1.00 59.75 72 VAL A C 1
ATOM 549 O O . VAL A 1 72 ? -18.904 -8.301 -0.082 1.00 59.75 72 VAL A O 1
ATOM 552 N N . LYS A 1 73 ? -17.127 -8.749 1.215 1.00 64.56 73 LYS A N 1
ATOM 553 C CA . LYS A 1 73 ? -17.916 -9.000 2.420 1.00 64.56 73 LYS A CA 1
ATOM 554 C C . LYS A 1 73 ? -17.992 -7.704 3.211 1.00 64.56 73 LYS A C 1
ATOM 556 O O . LYS A 1 73 ? -16.986 -7.214 3.723 1.00 64.56 73 LYS A O 1
ATOM 561 N N . LEU A 1 74 ? -19.200 -7.166 3.323 1.00 59.22 74 LEU A N 1
ATOM 562 C CA . LEU A 1 74 ? -19.499 -6.114 4.282 1.00 59.22 74 LEU A CA 1
ATOM 563 C C . LEU A 1 74 ? -19.332 -6.709 5.685 1.00 59.22 74 LEU A C 1
ATOM 565 O O . LEU A 1 74 ? -20.041 -7.649 6.051 1.00 59.22 74 LEU A O 1
ATOM 569 N N . VAL A 1 75 ? -18.321 -6.250 6.422 1.00 60.59 75 VAL A N 1
ATOM 570 C CA . VAL A 1 75 ? -17.962 -6.847 7.720 1.00 60.59 75 VAL A CA 1
ATOM 571 C C . VAL A 1 75 ? -18.861 -6.312 8.816 1.00 60.59 75 VAL A C 1
ATOM 573 O O . VAL A 1 75 ? -19.254 -7.061 9.708 1.00 60.59 75 VAL A O 1
ATOM 576 N N . ALA A 1 76 ? -19.202 -5.031 8.734 1.00 62.31 76 ALA A N 1
ATOM 577 C CA . ALA A 1 76 ? -20.151 -4.415 9.632 1.00 62.31 76 ALA A CA 1
ATOM 578 C C . ALA A 1 76 ? -20.781 -3.177 9.008 1.00 62.31 76 ALA A C 1
ATOM 580 O O . ALA A 1 76 ? -20.149 -2.435 8.254 1.00 62.31 76 ALA A O 1
ATOM 581 N N . VAL A 1 77 ? -22.025 -2.983 9.420 1.00 64.62 77 VAL A N 1
ATOM 582 C CA . VAL A 1 77 ? -22.797 -1.756 9.326 1.00 64.62 77 VAL A CA 1
ATOM 583 C C . VAL A 1 77 ? -23.263 -1.514 10.752 1.00 64.62 77 VAL A C 1
ATOM 585 O O . VAL A 1 77 ? -23.999 -2.338 11.297 1.00 64.62 77 VAL A O 1
ATOM 588 N N . GLY A 1 78 ? -22.718 -0.506 11.426 1.00 57.88 78 GLY A N 1
ATOM 589 C CA . GLY A 1 78 ? -22.904 -0.370 12.868 1.00 57.88 78 GLY A CA 1
ATOM 590 C C . GLY A 1 78 ? -23.030 1.075 13.317 1.00 57.88 78 GLY A C 1
ATOM 591 O O . GLY A 1 78 ? -22.278 1.936 12.867 1.00 57.88 78 GLY A O 1
ATOM 592 N N . ALA A 1 79 ? -23.952 1.296 14.256 1.00 60.41 79 ALA A N 1
ATOM 593 C CA . ALA A 1 79 ? -24.226 2.592 14.873 1.00 60.41 79 ALA A CA 1
ATOM 594 C C . ALA A 1 79 ? -23.085 3.105 15.776 1.00 60.41 79 ALA A C 1
ATOM 596 O O . ALA A 1 79 ? -23.018 4.303 16.035 1.00 60.41 79 ALA A O 1
ATOM 597 N N . ASP A 1 80 ? -22.184 2.225 16.244 1.00 78.56 80 ASP A N 1
ATOM 598 C CA . ASP A 1 80 ? -20.994 2.620 17.006 1.00 78.56 80 ASP A CA 1
ATOM 599 C C . ASP A 1 80 ? -19.698 2.215 16.278 1.00 78.56 80 ASP A C 1
ATOM 601 O O . ASP A 1 80 ? -19.214 1.084 16.428 1.00 78.56 80 ASP A O 1
ATOM 605 N N . PRO A 1 81 ? -19.104 3.129 15.489 1.00 77.50 81 PRO A N 1
ATOM 606 C CA . PRO A 1 81 ? -17.847 2.866 14.807 1.00 77.50 81 PRO A CA 1
ATOM 607 C C . PRO A 1 81 ? -16.714 2.497 15.762 1.00 77.50 81 PRO A C 1
ATOM 609 O O . PRO A 1 81 ? -15.837 1.713 15.404 1.00 77.50 81 PRO A O 1
ATOM 612 N N . LYS A 1 82 ? -16.704 3.061 16.972 1.00 82.19 82 LYS A N 1
ATOM 613 C CA . LYS A 1 82 ? -15.593 2.895 17.904 1.00 82.19 82 LYS A CA 1
ATOM 614 C C . LYS A 1 82 ? -15.556 1.471 18.449 1.00 82.19 82 LYS A C 1
ATOM 616 O O . LYS A 1 82 ? -14.504 0.838 18.399 1.00 82.19 82 LYS A O 1
ATOM 621 N N . ALA A 1 83 ? -16.705 0.954 18.882 1.00 82.94 83 ALA A N 1
ATOM 622 C CA . ALA A 1 83 ? -16.832 -0.424 19.351 1.00 82.94 83 ALA A CA 1
ATOM 623 C C . ALA A 1 83 ? -16.430 -1.437 18.265 1.00 82.94 83 ALA A C 1
ATOM 625 O O . ALA A 1 83 ? -15.774 -2.437 18.557 1.00 82.94 83 ALA A O 1
ATOM 626 N N . PHE A 1 84 ? -16.767 -1.162 17.000 1.00 82.31 84 PHE A N 1
ATOM 627 C CA . PHE A 1 84 ? -16.352 -2.008 15.882 1.00 82.31 84 PHE A CA 1
ATOM 628 C C . PHE A 1 84 ? -14.830 -2.001 15.674 1.00 82.31 84 PHE A C 1
ATOM 630 O O . PHE A 1 84 ? -14.227 -3.067 15.543 1.00 82.31 84 PHE A O 1
ATOM 637 N N . LEU A 1 85 ? -14.201 -0.821 15.661 1.00 83.56 85 LEU A N 1
ATOM 638 C CA . LEU A 1 85 ? -12.748 -0.699 15.496 1.00 83.56 85 LEU A CA 1
ATOM 639 C C . LEU A 1 85 ? -11.995 -1.363 16.660 1.00 83.56 85 LEU A C 1
ATOM 641 O O . LEU A 1 85 ? -11.015 -2.069 16.428 1.00 83.56 85 LEU A O 1
ATOM 645 N N . GLU A 1 86 ? -12.486 -1.211 17.892 1.00 86.06 86 GLU A N 1
ATOM 646 C CA . GLU A 1 86 ? -11.938 -1.885 19.076 1.00 86.06 86 GLU A CA 1
ATOM 647 C C . GLU A 1 86 ? -12.075 -3.412 18.977 1.00 86.06 86 GLU A C 1
ATOM 649 O O . GLU A 1 86 ? -11.113 -4.130 19.249 1.00 86.06 86 GLU A O 1
ATOM 654 N N . ALA A 1 87 ? -13.227 -3.920 18.525 1.00 85.56 87 ALA A N 1
ATOM 655 C CA . ALA A 1 87 ? -13.436 -5.352 18.317 1.00 85.56 87 ALA A CA 1
ATOM 656 C C . ALA A 1 87 ? -12.511 -5.925 17.228 1.00 85.56 87 ALA A C 1
ATOM 658 O O . ALA A 1 87 ? -11.938 -6.999 17.415 1.00 85.56 87 ALA A O 1
ATOM 659 N N . GLN A 1 88 ? -12.319 -5.202 16.120 1.00 85.81 88 GLN A N 1
ATOM 660 C CA . GLN A 1 88 ? -11.397 -5.597 15.049 1.00 85.81 88 GLN A CA 1
ATOM 661 C C . GLN A 1 88 ? -9.937 -5.591 15.511 1.00 85.81 88 GLN A C 1
ATOM 663 O O . GLN A 1 88 ? -9.201 -6.551 15.273 1.00 85.81 88 GLN A O 1
ATOM 668 N N . SER A 1 89 ? -9.542 -4.545 16.239 1.00 86.12 89 SER A N 1
ATOM 669 C CA . SER A 1 89 ? -8.214 -4.434 16.846 1.00 86.12 89 SER A CA 1
ATOM 670 C C . SER A 1 89 ? -7.956 -5.591 17.818 1.00 86.12 89 SER A C 1
ATOM 672 O O . SER A 1 89 ? -6.926 -6.263 17.732 1.00 86.12 89 SER A O 1
ATOM 674 N N . ALA A 1 90 ? -8.934 -5.910 18.675 1.00 87.06 90 ALA A N 1
ATOM 675 C CA . ALA A 1 90 ? -8.859 -7.027 19.616 1.00 87.06 90 ALA A CA 1
ATOM 676 C C . ALA A 1 90 ? -8.797 -8.398 18.919 1.00 87.06 90 ALA A C 1
ATOM 678 O O . ALA A 1 90 ? -8.096 -9.295 19.391 1.00 87.06 90 ALA A O 1
ATOM 679 N N . ALA A 1 91 ? -9.491 -8.559 17.788 1.00 87.50 91 ALA A N 1
ATOM 680 C CA . ALA A 1 91 ? -9.433 -9.766 16.965 1.00 87.50 91 ALA A CA 1
ATOM 681 C C . ALA A 1 91 ? -8.115 -9.897 16.175 1.00 87.50 91 ALA A C 1
ATOM 683 O O . ALA A 1 91 ? -7.800 -10.981 15.679 1.00 87.50 91 ALA A O 1
ATOM 684 N N . GLY A 1 92 ? -7.335 -8.817 16.050 1.00 86.81 92 GLY A N 1
ATOM 685 C CA . GLY A 1 92 ? -6.140 -8.772 15.205 1.00 86.81 92 GLY A CA 1
ATOM 686 C C . GLY A 1 92 ? -6.455 -8.929 13.714 1.00 86.81 92 GLY A C 1
ATOM 687 O O . GLY A 1 92 ? -5.584 -9.321 12.930 1.00 86.81 92 GLY A O 1
ATOM 688 N N . GLU A 1 93 ? -7.701 -8.666 13.321 1.00 87.62 93 GLU A N 1
ATOM 689 C CA . GLU A 1 93 ? -8.149 -8.735 11.937 1.00 87.62 93 GLU A CA 1
ATOM 690 C C . GLU A 1 93 ? -7.898 -7.391 11.242 1.00 87.62 93 GLU A C 1
ATOM 692 O O . GLU A 1 93 ? -8.190 -6.320 11.764 1.00 87.62 93 GLU A O 1
ATOM 697 N N . GLN A 1 94 ? -7.311 -7.449 10.044 1.00 89.38 94 GLN A N 1
ATOM 698 C CA . GLN A 1 94 ? -7.035 -6.270 9.225 1.00 89.38 94 GLN A CA 1
ATOM 699 C C . GLN A 1 94 ? -8.006 -6.215 8.046 1.00 89.38 94 GLN A C 1
ATOM 701 O O . GLN A 1 94 ? -8.160 -7.204 7.322 1.00 89.38 94 GLN A O 1
ATOM 706 N N . ALA A 1 95 ? -8.603 -5.051 7.808 1.00 87.56 95 ALA A N 1
ATOM 707 C CA . ALA A 1 95 ? -9.512 -4.788 6.703 1.00 87.56 95 ALA A CA 1
ATOM 708 C C . ALA A 1 95 ? -8.761 -4.469 5.400 1.00 87.56 95 ALA A C 1
ATOM 710 O O . ALA A 1 95 ? -7.726 -3.797 5.391 1.00 87.56 95 ALA A O 1
ATOM 711 N N . GLY A 1 96 ? -9.302 -4.944 4.275 1.00 87.75 96 GLY A N 1
ATOM 712 C CA . GLY A 1 96 ? -8.815 -4.584 2.939 1.00 87.75 96 GLY A CA 1
ATOM 713 C C . GLY A 1 96 ? -9.233 -3.172 2.512 1.00 87.75 96 GLY A C 1
ATOM 714 O O . GLY A 1 96 ? -8.482 -2.506 1.799 1.00 87.75 96 GLY A O 1
ATOM 715 N N . ALA A 1 97 ? -10.398 -2.696 2.963 1.00 89.00 97 ALA A N 1
ATOM 716 C CA . ALA A 1 97 ? -10.813 -1.313 2.788 1.00 89.00 97 ALA A CA 1
ATOM 717 C C . ALA A 1 97 ? -11.670 -0.795 3.948 1.00 89.00 97 ALA A C 1
ATOM 719 O O . ALA A 1 97 ? -12.420 -1.537 4.579 1.00 89.00 97 ALA A O 1
ATOM 720 N N . VAL A 1 98 ? -11.592 0.506 4.210 1.00 89.31 98 VAL A N 1
ATOM 721 C CA . VAL A 1 98 ? -12.451 1.179 5.190 1.00 89.31 98 VAL A CA 1
ATOM 722 C C . VAL A 1 98 ? -13.055 2.422 4.549 1.00 89.31 98 VAL A C 1
ATOM 724 O O . VAL A 1 98 ? -12.329 3.237 3.976 1.00 89.31 98 VAL A O 1
ATOM 727 N N . LEU A 1 99 ? -14.378 2.560 4.634 1.00 88.69 99 LEU A N 1
ATOM 728 C CA . LEU A 1 99 ? -15.095 3.769 4.240 1.00 88.69 99 LEU A CA 1
ATOM 729 C C . LEU A 1 99 ? -15.389 4.588 5.498 1.00 88.69 99 LEU A C 1
ATOM 731 O O . LEU A 1 99 ? -16.047 4.114 6.424 1.00 88.69 99 LEU A O 1
ATOM 735 N N . VAL A 1 100 ? -14.892 5.818 5.528 1.00 87.06 100 VAL A N 1
ATOM 736 C CA . VAL A 1 100 ? -15.177 6.798 6.574 1.00 87.06 100 VAL A CA 1
ATOM 737 C C . VAL A 1 100 ? -16.185 7.789 6.010 1.00 87.06 100 VAL A C 1
ATOM 739 O O . VAL A 1 100 ? -15.823 8.665 5.224 1.00 87.06 100 VAL A O 1
ATOM 742 N N . GLY A 1 101 ? -17.448 7.612 6.395 1.00 82.69 101 GLY A N 1
ATOM 743 C CA . GLY A 1 101 ? -18.546 8.498 6.019 1.00 82.69 101 GLY A CA 1
ATOM 744 C C . GLY A 1 101 ? -18.470 9.872 6.705 1.00 82.69 101 GLY A C 1
ATOM 745 O O . GLY A 1 101 ? -17.767 10.030 7.714 1.00 82.69 101 GLY A O 1
ATOM 746 N N . PRO A 1 102 ? -19.220 10.872 6.205 1.00 72.25 102 PRO A N 1
ATOM 747 C CA . PRO A 1 102 ? -19.347 12.169 6.849 1.00 72.25 102 PRO A CA 1
ATOM 748 C C . PRO A 1 102 ? -20.145 11.996 8.143 1.00 72.25 102 PRO A C 1
ATOM 750 O O . PRO A 1 102 ? -21.372 11.940 8.156 1.00 72.25 102 PRO A O 1
ATOM 753 N N . SER A 1 103 ? -19.443 11.894 9.263 1.00 65.81 103 SER A N 1
ATOM 754 C CA . SER A 1 103 ? -20.083 11.988 10.568 1.00 65.81 103 SER A CA 1
ATOM 755 C C . SER A 1 103 ? -20.433 13.452 10.836 1.00 65.81 103 SER A C 1
ATOM 757 O O . SER A 1 103 ? -19.596 14.333 10.629 1.00 65.81 103 SER A O 1
ATOM 759 N N . GLY A 1 104 ? -21.653 13.721 11.315 1.00 57.44 104 GLY A N 1
ATOM 760 C CA . GLY A 1 104 ? -22.202 15.074 11.506 1.00 57.44 104 GLY A CA 1
ATOM 761 C C . GLY A 1 104 ? -21.378 16.009 12.408 1.00 57.44 104 GLY A C 1
ATOM 762 O O . GLY A 1 104 ? -21.673 17.197 12.486 1.00 57.44 104 GLY A O 1
ATOM 763 N N . ALA A 1 105 ? -20.320 15.508 13.054 1.00 62.50 105 ALA A N 1
ATOM 764 C CA . ALA A 1 105 ? -19.292 16.310 13.706 1.00 62.50 105 ALA A CA 1
ATOM 765 C C . ALA A 1 105 ? -17.924 16.104 13.028 1.00 62.50 105 ALA A C 1
ATOM 767 O O . ALA A 1 105 ? -17.324 15.031 13.139 1.00 62.50 105 ALA A O 1
ATOM 768 N N . SER A 1 106 ? -17.369 17.156 12.415 1.00 59.06 106 SER A N 1
ATOM 769 C CA . SER A 1 106 ? -16.043 17.171 11.760 1.00 59.06 106 SER A CA 1
ATOM 770 C C . SER A 1 106 ? -14.891 16.680 12.659 1.00 59.06 106 SER A C 1
ATOM 772 O O . SER A 1 106 ? -13.932 16.066 12.182 1.00 59.06 106 SER A O 1
ATOM 774 N N . SER A 1 107 ? -15.015 16.872 13.979 1.00 61.59 107 SER A N 1
ATOM 775 C CA . SER A 1 107 ? -14.073 16.370 14.994 1.00 61.59 107 SER A CA 1
ATOM 776 C C . SER A 1 107 ? -14.006 14.834 15.050 1.00 61.59 107 SER A C 1
ATOM 778 O O . SER A 1 107 ? -12.962 14.265 15.377 1.00 61.59 107 SER A O 1
ATOM 780 N N . SER A 1 108 ? -15.090 14.135 14.701 1.00 79.19 108 SER A N 1
ATOM 781 C CA . SER A 1 108 ? -15.168 12.672 14.813 1.00 79.19 108 SER A CA 1
ATOM 782 C C . SER A 1 108 ? -14.463 11.939 13.666 1.00 79.19 108 SER A C 1
ATOM 784 O O . SER A 1 108 ? -13.762 10.964 13.926 1.00 79.19 108 SER A O 1
ATOM 786 N N . ALA A 1 109 ? -14.534 12.448 12.430 1.00 85.88 109 ALA A N 1
ATOM 787 C CA . ALA A 1 109 ? -13.871 11.830 11.278 1.00 85.88 109 ALA A CA 1
ATOM 788 C C . ALA A 1 109 ? -12.339 11.852 11.415 1.00 85.88 109 ALA A C 1
ATOM 790 O O . ALA A 1 109 ? -11.662 10.873 11.110 1.00 85.88 109 ALA A O 1
ATOM 791 N N . CYS A 1 110 ? -11.788 12.942 11.958 1.00 89.25 110 CYS A N 1
ATOM 792 C CA . CYS A 1 110 ? -10.351 13.077 12.194 1.00 89.25 110 CYS A CA 1
ATOM 793 C C . CYS A 1 110 ? -9.862 12.101 13.272 1.00 89.25 110 CYS A C 1
ATOM 795 O O . CYS A 1 110 ? -8.830 11.452 13.100 1.00 89.25 110 CYS A O 1
ATOM 797 N N . LYS A 1 111 ? -10.616 11.960 14.372 1.00 89.50 111 LYS A N 1
ATOM 798 C CA . LYS A 1 111 ? -10.324 10.979 15.431 1.00 89.50 111 LYS A CA 1
ATOM 799 C C . LYS A 1 111 ? -10.389 9.554 14.896 1.00 89.50 111 LYS A C 1
ATOM 801 O O . LYS A 1 111 ? -9.489 8.770 15.174 1.00 89.50 111 LYS A O 1
ATOM 806 N N . LEU A 1 112 ? -11.402 9.255 14.091 1.00 89.19 112 LEU A N 1
ATOM 807 C CA . LEU A 1 112 ? -11.602 7.932 13.520 1.00 89.19 112 LEU A CA 1
ATOM 808 C C . LEU A 1 112 ? -10.506 7.570 12.510 1.00 89.19 112 LEU A C 1
ATOM 810 O O . LEU A 1 112 ? -9.940 6.486 12.594 1.00 89.19 112 LEU A O 1
ATOM 814 N N . TYR A 1 113 ? -10.124 8.501 11.633 1.00 91.81 113 TYR A N 1
ATOM 815 C CA . TYR A 1 113 ? -8.967 8.335 10.751 1.00 91.81 113 TYR A CA 1
ATOM 816 C C . TYR A 1 113 ? -7.683 8.060 11.549 1.00 91.81 113 TYR A C 1
ATOM 818 O O . TYR A 1 113 ? -6.962 7.108 11.254 1.00 91.81 113 TYR A O 1
ATOM 826 N N . ARG A 1 114 ? -7.413 8.840 12.610 1.00 91.31 114 ARG A N 1
ATOM 827 C CA . ARG A 1 114 ? -6.250 8.597 13.486 1.00 91.31 114 ARG A CA 1
ATOM 828 C C . ARG A 1 114 ? -6.305 7.223 14.124 1.00 91.31 114 ARG A C 1
ATOM 830 O O . ARG A 1 114 ? -5.287 6.545 14.140 1.00 91.31 114 ARG A O 1
ATOM 837 N N . GLN A 1 115 ? -7.465 6.837 14.638 1.00 90.50 115 GLN A N 1
ATOM 838 C CA . GLN A 1 115 ? -7.656 5.558 15.302 1.00 90.50 115 GLN A CA 1
ATOM 839 C C . GLN A 1 115 ? -7.414 4.395 14.336 1.00 90.50 115 GLN A C 1
ATOM 841 O O . GLN A 1 115 ? -6.594 3.536 14.634 1.00 90.50 115 GLN A O 1
ATOM 846 N N . ILE A 1 116 ? -8.009 4.426 13.136 1.00 91.44 116 ILE A N 1
ATOM 847 C CA . ILE A 1 116 ? -7.794 3.409 12.092 1.00 91.44 116 ILE A CA 1
ATOM 848 C C . ILE A 1 116 ? -6.305 3.202 11.813 1.00 91.44 116 ILE A C 1
ATOM 850 O O . ILE A 1 116 ? -5.824 2.070 11.712 1.00 91.44 116 ILE A O 1
ATOM 854 N N . MET A 1 117 ? -5.575 4.306 11.680 1.00 92.62 117 MET A N 1
ATOM 855 C CA . MET A 1 117 ? -4.172 4.264 11.302 1.00 92.62 117 MET A CA 1
ATOM 856 C C . MET A 1 117 ? -3.252 3.908 12.479 1.00 92.62 117 MET A C 1
ATOM 858 O O . MET A 1 117 ? -2.266 3.202 12.275 1.00 92.62 117 MET A O 1
ATOM 862 N N . ALA A 1 118 ? -3.575 4.355 13.698 1.00 90.81 118 ALA A N 1
ATOM 863 C CA . ALA A 1 118 ? -2.839 4.028 14.921 1.00 90.81 118 ALA A CA 1
ATOM 864 C C . ALA A 1 118 ? -2.986 2.553 15.298 1.00 90.81 118 ALA A C 1
ATOM 866 O O . ALA A 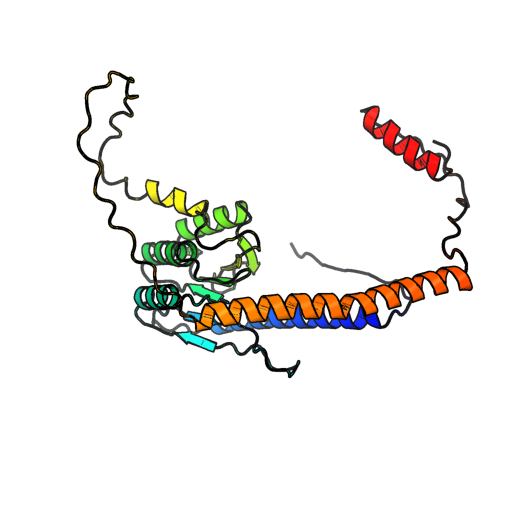1 118 ? -1.989 1.885 15.571 1.00 90.81 118 ALA A O 1
ATOM 867 N N . ASP A 1 119 ? -4.216 2.043 15.235 1.00 91.38 119 ASP A N 1
ATOM 868 C CA . ASP A 1 119 ? -4.555 0.663 15.582 1.00 91.38 119 ASP A CA 1
ATOM 869 C C . ASP A 1 119 ? -4.122 -0.324 14.486 1.00 91.38 119 ASP A C 1
ATOM 871 O O . ASP A 1 119 ? -4.121 -1.537 14.686 1.00 91.38 119 ASP A O 1
ATOM 875 N N . GLY A 1 120 ? -3.709 0.179 13.317 1.00 92.94 120 GLY A N 1
ATOM 876 C CA . GLY A 1 120 ? -3.193 -0.655 12.238 1.00 92.94 120 GLY A CA 1
ATOM 877 C C . GLY A 1 120 ? -4.257 -1.552 11.609 1.00 92.94 120 GLY A C 1
ATOM 878 O O . GLY A 1 120 ? -3.950 -2.673 11.194 1.00 92.94 120 GLY A O 1
ATOM 879 N N . LEU A 1 121 ? -5.495 -1.055 11.539 1.00 91.12 121 LEU A N 1
ATOM 880 C CA . LEU A 1 121 ? -6.674 -1.822 11.126 1.00 91.12 121 LEU A CA 1
ATOM 881 C C . LEU A 1 121 ? -6.734 -2.110 9.628 1.00 91.12 121 LEU A C 1
ATOM 883 O O . LEU A 1 121 ? -7.562 -2.898 9.186 1.00 91.12 121 LEU A O 1
ATOM 887 N N . LEU A 1 122 ? -5.867 -1.492 8.832 1.00 92.69 122 LEU A N 1
ATOM 888 C CA . LEU A 1 122 ? -5.801 -1.708 7.395 1.00 92.69 122 LEU A CA 1
ATOM 889 C C . LEU A 1 122 ? -4.688 -2.689 7.035 1.00 92.69 122 LEU A C 1
ATOM 891 O O . LEU A 1 122 ? -3.607 -2.691 7.623 1.00 92.69 122 LEU A O 1
ATOM 895 N N . GLN A 1 123 ? -4.937 -3.510 6.021 1.00 92.38 123 GLN A N 1
ATOM 896 C CA . GLN A 1 123 ? -3.898 -4.332 5.409 1.00 92.38 123 GLN A CA 1
ATOM 897 C C . GLN A 1 123 ? -2.907 -3.459 4.627 1.00 92.38 123 GLN A C 1
ATOM 899 O O . GLN A 1 123 ? -3.197 -2.325 4.235 1.00 92.38 123 GLN A O 1
ATOM 904 N N . ARG A 1 124 ? -1.728 -4.014 4.320 1.00 91.62 124 ARG A N 1
ATOM 905 C CA . ARG A 1 124 ? -0.817 -3.390 3.348 1.00 91.62 124 ARG A CA 1
ATOM 906 C C . ARG A 1 124 ? -1.544 -3.213 2.021 1.00 91.62 124 ARG A C 1
ATOM 908 O O . ARG A 1 124 ? -2.173 -4.154 1.542 1.00 91.62 124 ARG A O 1
ATOM 915 N N . ARG A 1 125 ? -1.432 -2.021 1.430 1.00 92.94 125 ARG A N 1
ATOM 916 C CA . ARG A 1 125 ? -2.192 -1.624 0.231 1.00 92.94 125 ARG A CA 1
ATOM 917 C C . ARG A 1 125 ? -3.704 -1.552 0.415 1.00 92.94 125 ARG A C 1
ATOM 919 O O . ARG A 1 125 ? -4.422 -1.488 -0.586 1.00 92.94 125 ARG A O 1
ATOM 926 N N . GLY A 1 126 ? -4.167 -1.529 1.663 1.00 93.00 126 GLY A N 1
ATOM 927 C CA . GLY A 1 126 ? -5.559 -1.284 1.989 1.00 93.00 126 GLY A CA 1
ATOM 928 C C . GLY A 1 126 ? -6.019 0.078 1.477 1.00 93.00 126 GLY A C 1
ATOM 929 O O . GLY A 1 126 ? -5.220 1.012 1.336 1.00 93.00 126 GLY A O 1
ATOM 930 N N . LEU A 1 127 ? -7.305 0.165 1.157 1.00 93.25 127 LEU A N 1
ATOM 931 C CA . LEU A 1 127 ? -7.937 1.386 0.666 1.00 93.25 127 LEU A CA 1
ATOM 932 C C . LEU A 1 127 ? -8.665 2.095 1.806 1.00 93.25 127 LEU A C 1
ATOM 934 O O . LEU A 1 127 ? -9.341 1.465 2.614 1.00 93.25 127 LEU A O 1
ATOM 938 N N . VAL A 1 128 ? -8.565 3.416 1.840 1.00 93.56 128 VAL A N 1
ATOM 939 C CA . VAL A 1 128 ? -9.399 4.256 2.695 1.00 93.56 128 VAL A CA 1
ATOM 940 C C . VAL A 1 128 ? -10.171 5.192 1.795 1.00 93.56 128 VAL A C 1
ATOM 942 O O . VAL A 1 128 ? -9.583 5.975 1.047 1.00 93.56 128 VAL A O 1
ATOM 945 N N . ALA A 1 129 ? -11.488 5.084 1.845 1.00 92.69 129 ALA A N 1
ATOM 946 C CA . ALA A 1 129 ? -12.378 6.025 1.197 1.00 92.69 129 ALA A CA 1
ATOM 947 C C . ALA A 1 129 ? -12.860 7.010 2.264 1.00 92.69 129 ALA A C 1
ATOM 949 O O . ALA A 1 129 ? -13.399 6.608 3.292 1.00 92.69 129 ALA A O 1
ATOM 950 N N . LEU A 1 130 ? -12.589 8.291 2.051 1.00 91.12 130 LEU A N 1
ATOM 951 C CA . LEU A 1 130 ? -12.923 9.368 2.974 1.00 91.12 130 LEU A CA 1
ATOM 952 C C . LEU A 1 130 ? -13.986 10.238 2.317 1.00 91.12 130 LEU A C 1
ATOM 954 O O . LEU A 1 130 ? -13.713 10.893 1.309 1.00 91.12 130 LEU A O 1
ATOM 958 N N . GLU A 1 131 ? -15.187 10.240 2.872 1.00 89.56 131 GLU A N 1
ATOM 959 C CA . GLU A 1 131 ? -16.284 11.088 2.417 1.00 89.56 131 GLU A CA 1
ATOM 960 C C . GLU A 1 131 ? -16.336 12.395 3.213 1.00 89.56 131 GLU A C 1
ATOM 962 O O . GLU A 1 131 ? -15.881 12.477 4.353 1.00 89.56 131 GLU A O 1
ATOM 967 N N . GLY A 1 132 ? -16.883 13.452 2.605 1.00 82.94 132 GLY A N 1
ATOM 968 C CA . GLY A 1 132 ? -17.042 14.740 3.286 1.00 82.94 132 GLY A CA 1
ATOM 969 C C . GLY A 1 132 ? -15.725 15.467 3.572 1.00 82.94 132 GLY A C 1
ATOM 970 O O . GLY A 1 132 ? -15.663 16.293 4.479 1.00 82.94 132 GLY A O 1
ATOM 971 N N . LEU A 1 133 ? -14.671 15.205 2.796 1.00 80.25 133 LEU A N 1
ATOM 972 C CA . LEU A 1 133 ? -13.368 15.861 2.958 1.00 80.25 133 LEU A CA 1
ATOM 973 C C . LEU A 1 133 ? -13.444 17.390 2.833 1.00 80.25 133 LEU A C 1
ATOM 975 O O . LEU A 1 133 ? -12.703 18.103 3.505 1.00 80.25 133 LEU A O 1
ATOM 979 N N . ASP A 1 134 ? -14.396 17.893 2.046 1.00 81.38 134 ASP A N 1
ATOM 980 C CA . ASP A 1 134 ? -14.665 19.327 1.912 1.00 81.38 134 ASP A CA 1
ATOM 981 C C . ASP A 1 134 ? -15.250 19.954 3.196 1.00 81.38 134 ASP A C 1
ATOM 983 O O . ASP A 1 134 ? -15.171 21.166 3.379 1.00 81.38 134 ASP A O 1
ATOM 987 N N . GLN A 1 135 ? -15.800 19.146 4.110 1.00 82.25 135 GLN A N 1
ATOM 988 C CA . GLN A 1 135 ? -16.370 19.603 5.385 1.00 82.25 135 GLN A CA 1
ATOM 989 C C . GLN A 1 135 ? -15.333 19.650 6.520 1.00 82.25 135 GLN A C 1
ATOM 991 O O . GLN A 1 135 ? -15.594 20.240 7.568 1.00 82.25 135 GLN A O 1
ATOM 996 N N . SER A 1 136 ? -14.151 19.047 6.335 1.00 86.69 136 SER A N 1
ATOM 997 C CA . SER A 1 136 ? -13.084 19.021 7.341 1.00 86.69 136 SER A CA 1
ATOM 998 C C . SER A 1 136 ? -11.730 19.364 6.723 1.00 86.69 136 SER A C 1
ATOM 1000 O O . SER A 1 136 ? -10.981 18.494 6.273 1.00 86.69 136 SER A O 1
ATOM 1002 N N . ALA A 1 137 ? -11.381 20.655 6.759 1.00 89.31 137 ALA A N 1
ATOM 1003 C CA . ALA A 1 137 ? -10.077 21.152 6.310 1.00 89.31 137 ALA A CA 1
ATOM 1004 C C . ALA A 1 137 ? -8.905 20.455 7.027 1.00 89.31 137 ALA A C 1
ATOM 1006 O O . ALA A 1 137 ? -7.845 20.241 6.436 1.00 89.31 137 ALA A O 1
ATOM 1007 N N . LEU A 1 138 ? -9.107 20.048 8.284 1.00 89.44 138 LEU A N 1
ATOM 1008 C CA . LEU A 1 138 ? -8.113 19.291 9.032 1.00 89.44 138 LEU A CA 1
ATOM 1009 C C . LEU A 1 138 ? -7.887 17.898 8.451 1.00 89.44 138 LEU A C 1
ATOM 1011 O O . LEU A 1 138 ? -6.739 17.507 8.252 1.00 89.44 138 LEU A O 1
ATOM 1015 N N . LEU A 1 139 ? -8.960 17.154 8.170 1.00 91.31 139 LEU A N 1
ATOM 1016 C CA . LEU A 1 139 ? -8.836 15.819 7.590 1.00 91.31 139 LEU A CA 1
ATOM 1017 C C . LEU A 1 139 ? -8.122 15.895 6.235 1.00 91.31 139 LEU A C 1
ATOM 1019 O O . LEU A 1 139 ? -7.218 15.102 5.983 1.00 91.31 139 LEU A O 1
ATOM 1023 N N . ALA A 1 140 ? -8.449 16.900 5.415 1.00 92.19 140 ALA A N 1
ATOM 1024 C CA . ALA A 1 140 ? -7.758 17.161 4.151 1.00 92.19 140 ALA A CA 1
ATOM 1025 C C . ALA A 1 140 ? -6.257 17.369 4.349 1.00 92.19 140 ALA A C 1
ATOM 1027 O O . ALA A 1 140 ? -5.453 16.701 3.699 1.00 92.19 140 ALA A O 1
ATOM 1028 N N . LYS A 1 141 ? -5.879 18.221 5.304 1.00 93.44 141 LYS A N 1
ATOM 1029 C CA . LYS A 1 141 ? -4.475 18.489 5.629 1.00 93.44 141 LYS A CA 1
ATOM 1030 C C . LYS A 1 141 ? -3.754 17.247 6.157 1.00 93.44 141 LYS A C 1
ATOM 1032 O O . LYS A 1 141 ? -2.601 17.009 5.809 1.00 93.44 141 LYS A O 1
ATOM 1037 N N . MET A 1 142 ? -4.417 16.433 6.979 1.00 93.94 142 MET A N 1
ATOM 1038 C CA . MET A 1 142 ? -3.856 15.178 7.484 1.00 93.94 142 MET A CA 1
ATOM 1039 C C . MET A 1 142 ? -3.555 14.191 6.354 1.00 93.94 142 MET A C 1
ATOM 1041 O O . MET A 1 142 ? -2.444 13.666 6.282 1.00 93.94 142 MET A O 1
ATOM 1045 N N . VAL A 1 143 ? -4.516 13.990 5.452 1.00 93.81 143 VAL A N 1
ATOM 1046 C CA . VAL A 1 143 ? -4.369 13.106 4.288 1.00 93.81 143 VAL A CA 1
ATOM 1047 C C . VAL A 1 143 ? -3.289 13.624 3.342 1.00 93.81 143 VAL A C 1
ATOM 1049 O O . VAL A 1 143 ? -2.479 12.842 2.845 1.00 93.81 143 VAL A O 1
ATOM 1052 N N . GLU A 1 144 ? -3.236 14.937 3.112 1.00 94.69 144 GLU A N 1
ATOM 1053 C CA . GLU A 1 144 ? -2.208 15.570 2.285 1.00 94.69 144 GLU A CA 1
ATOM 1054 C C . GLU A 1 144 ? -0.806 15.330 2.852 1.00 94.69 144 GLU A C 1
ATOM 1056 O O . GLU A 1 144 ? 0.089 14.924 2.114 1.00 94.69 144 GLU A O 1
ATOM 1061 N N . MET A 1 145 ? -0.612 15.499 4.162 1.00 95.06 145 MET A N 1
ATOM 1062 C CA . MET A 1 145 ? 0.680 15.235 4.797 1.00 95.06 145 MET A CA 1
ATOM 1063 C C . MET A 1 145 ? 1.079 13.760 4.747 1.00 95.06 145 MET A C 1
ATOM 1065 O O . MET A 1 145 ? 2.236 13.450 4.457 1.00 95.06 145 MET A O 1
ATOM 1069 N N . ASP A 1 146 ? 0.145 12.845 5.007 1.00 95.44 146 ASP A N 1
ATOM 1070 C CA . ASP A 1 146 ? 0.434 11.408 4.957 1.00 95.44 146 ASP A CA 1
ATOM 1071 C C . ASP A 1 146 ? 0.730 10.961 3.512 1.00 95.44 146 ASP A C 1
ATOM 1073 O O . ASP A 1 146 ? 1.635 10.154 3.277 1.00 95.44 146 ASP A O 1
ATOM 1077 N N . THR A 1 147 ? 0.078 11.579 2.524 1.00 94.56 147 THR A N 1
ATOM 1078 C CA . THR A 1 147 ? 0.394 11.404 1.098 1.00 94.56 147 THR A CA 1
ATOM 1079 C C . THR A 1 147 ? 1.771 11.980 0.754 1.00 94.56 147 THR A C 1
ATOM 1081 O O . THR A 1 147 ? 2.584 11.304 0.125 1.00 94.56 147 THR A O 1
ATOM 1084 N N . ALA A 1 148 ? 2.090 13.191 1.221 1.00 95.31 148 ALA A N 1
ATOM 1085 C CA . ALA A 1 148 ? 3.385 13.840 0.999 1.00 95.31 148 ALA A CA 1
ATOM 1086 C C . ALA A 1 148 ? 4.548 13.064 1.641 1.00 95.31 148 ALA A C 1
ATOM 1088 O O . ALA A 1 148 ? 5.651 13.028 1.097 1.00 95.31 148 ALA A O 1
ATOM 1089 N N . SER A 1 149 ? 4.294 12.388 2.765 1.00 94.44 149 SER A N 1
ATOM 1090 C CA . SER A 1 149 ? 5.263 11.495 3.412 1.00 94.44 149 SER A CA 1
ATOM 1091 C C . SER A 1 149 ? 5.483 10.172 2.657 1.00 94.44 149 SER A C 1
ATOM 1093 O O . SER A 1 149 ? 6.407 9.416 2.968 1.00 94.44 149 SER A O 1
ATOM 1095 N N . GLY A 1 150 ? 4.656 9.881 1.647 1.00 94.50 150 GLY A N 1
ATOM 1096 C CA . GLY A 1 150 ? 4.699 8.644 0.871 1.00 94.50 150 GLY A CA 1
ATOM 1097 C C . GLY A 1 150 ? 4.122 7.428 1.603 1.00 94.50 150 GLY A C 1
ATOM 1098 O O . GLY A 1 150 ? 4.379 6.295 1.184 1.00 94.50 150 GLY A O 1
ATOM 1099 N N . LEU A 1 151 ? 3.369 7.634 2.690 1.00 94.06 151 LEU A N 1
ATOM 1100 C CA . LEU A 1 151 ? 2.623 6.574 3.379 1.00 94.06 151 LEU A CA 1
ATOM 1101 C C . LEU A 1 151 ? 1.329 6.220 2.641 1.00 94.06 151 LEU A C 1
ATOM 1103 O O . LEU A 1 151 ? 0.880 5.076 2.706 1.00 94.06 151 LEU A O 1
ATOM 1107 N N . MET A 1 152 ? 0.763 7.179 1.907 1.00 95.31 152 MET A N 1
ATOM 1108 C CA . MET A 1 152 ? -0.448 7.001 1.110 1.00 95.31 152 MET A CA 1
ATOM 1109 C C . MET A 1 152 ? -0.230 7.447 -0.338 1.00 95.31 152 MET A C 1
ATOM 1111 O O . MET A 1 152 ? 0.568 8.339 -0.618 1.00 95.31 152 MET A O 1
ATOM 1115 N N . GLU A 1 153 ? -0.944 6.817 -1.262 1.00 94.69 153 GLU A N 1
ATOM 1116 C CA . GLU A 1 153 ? -1.014 7.164 -2.678 1.00 94.69 153 GLU A CA 1
ATOM 1117 C C . GLU A 1 153 ? -2.472 7.486 -3.024 1.00 94.69 153 GLU A C 1
ATOM 1119 O O . GLU A 1 153 ? -3.379 6.685 -2.788 1.00 94.69 153 GLU A O 1
ATOM 1124 N N . LEU A 1 154 ? -2.710 8.667 -3.590 1.00 93.19 154 LEU A N 1
ATOM 1125 C CA . LEU A 1 154 ? -4.035 9.066 -4.053 1.00 93.19 154 LEU A CA 1
ATOM 1126 C C . LEU A 1 154 ? -4.405 8.249 -5.302 1.00 93.19 154 LEU A C 1
ATOM 1128 O O . LEU A 1 154 ? -3.758 8.391 -6.340 1.00 93.19 154 LEU A O 1
ATOM 1132 N N . ARG A 1 155 ? -5.430 7.388 -5.214 1.00 88.31 155 ARG A N 1
ATOM 1133 C CA . ARG A 1 155 ? -5.826 6.489 -6.319 1.00 88.31 155 ARG A CA 1
ATOM 1134 C C . ARG A 1 155 ? -6.938 7.051 -7.185 1.00 88.31 155 ARG A C 1
ATOM 1136 O O . ARG A 1 155 ? -6.869 6.931 -8.405 1.00 88.31 155 ARG A O 1
ATOM 1143 N N . ALA A 1 156 ? -7.939 7.663 -6.567 1.00 78.75 156 ALA A N 1
ATOM 1144 C CA . ALA A 1 156 ? -9.024 8.322 -7.272 1.00 78.75 156 ALA A CA 1
ATOM 1145 C C . ALA A 1 156 ? -9.165 9.745 -6.732 1.00 78.75 156 ALA A C 1
ATOM 1147 O O . ALA A 1 156 ? -9.242 9.959 -5.521 1.00 78.75 156 ALA A O 1
ATOM 1148 N N . GLY A 1 157 ? -9.151 10.719 -7.648 1.00 69.38 157 GLY A N 1
ATOM 1149 C CA . GLY A 1 157 ? -9.463 12.109 -7.324 1.00 69.38 157 GLY A CA 1
ATOM 1150 C C . GLY A 1 157 ? -10.910 12.258 -6.849 1.00 69.38 157 GLY A C 1
ATOM 1151 O O . GLY A 1 157 ? -11.679 11.302 -6.908 1.00 69.38 157 GLY A O 1
ATOM 1152 N N . LYS A 1 158 ? -11.267 13.466 -6.389 1.00 75.00 158 LYS A N 1
ATOM 1153 C CA . LYS A 1 158 ? -12.601 13.787 -5.856 1.00 75.00 158 LYS A CA 1
ATOM 1154 C C . LYS A 1 158 ? -13.700 13.199 -6.745 1.00 75.00 158 LYS A C 1
ATOM 1156 O O . LYS A 1 158 ? -13.836 13.593 -7.906 1.00 75.00 158 LYS A O 1
ATOM 1161 N N . THR A 1 159 ? -14.459 12.253 -6.202 1.00 80.06 159 THR A N 1
ATOM 1162 C CA . THR A 1 159 ? -15.666 11.737 -6.851 1.00 80.06 159 THR A CA 1
ATOM 1163 C C . THR A 1 159 ? -16.725 12.843 -6.899 1.00 80.06 159 THR A C 1
ATOM 1165 O O . THR A 1 159 ? -16.608 13.873 -6.231 1.00 80.06 159 THR A O 1
ATOM 1168 N N . SER A 1 160 ? -17.806 12.640 -7.653 1.00 78.38 160 SER A N 1
ATOM 1169 C CA . SER A 1 160 ? -18.960 13.553 -7.628 1.00 78.38 160 SER A CA 1
ATOM 1170 C C . SER A 1 160 ? -19.603 13.679 -6.240 1.00 78.38 160 SER A C 1
ATOM 1172 O O . SER A 1 160 ? -20.312 14.650 -5.993 1.00 78.38 160 SER A O 1
ATOM 1174 N N . SER A 1 161 ? -19.351 12.723 -5.337 1.00 76.00 161 SER A N 1
ATOM 1175 C CA . SER A 1 161 ? -19.760 12.774 -3.928 1.00 76.00 161 SER A CA 1
ATOM 1176 C C . SER A 1 161 ? -18.771 13.522 -3.022 1.00 76.00 161 SER A C 1
ATOM 1178 O O . SER A 1 161 ? -19.014 13.636 -1.825 1.00 76.00 161 SER A O 1
ATOM 1180 N N . GLY A 1 162 ? -17.659 14.036 -3.560 1.00 82.81 162 GLY A N 1
ATOM 1181 C CA . GLY A 1 162 ? -16.593 14.648 -2.761 1.00 82.81 162 GLY A CA 1
ATOM 1182 C C . GLY A 1 162 ? -15.791 13.630 -1.943 1.00 82.81 162 GLY A C 1
ATOM 1183 O O . GLY A 1 162 ? -15.046 14.019 -1.042 1.00 82.81 162 GLY A O 1
ATOM 1184 N N . ALA A 1 163 ? -15.931 12.335 -2.244 1.00 85.44 163 ALA A N 1
ATOM 1185 C CA . ALA A 1 163 ? -15.141 11.287 -1.626 1.00 85.44 163 ALA A CA 1
ATOM 1186 C C . ALA A 1 163 ? -13.737 11.256 -2.235 1.00 85.44 163 ALA A C 1
ATOM 1188 O O . ALA A 1 163 ? -13.546 11.462 -3.439 1.00 85.44 163 ALA A O 1
ATOM 1189 N N . VAL A 1 164 ? -12.747 10.982 -1.396 1.00 90.38 164 VAL A N 1
ATOM 1190 C CA . VAL A 1 164 ? -11.358 10.804 -1.811 1.00 90.38 164 VAL A CA 1
ATOM 1191 C C . VAL A 1 164 ? -10.924 9.404 -1.423 1.00 90.38 164 VAL A C 1
ATOM 1193 O O . VAL A 1 164 ? -11.035 9.013 -0.262 1.00 90.38 164 VAL A O 1
ATOM 1196 N N . VAL A 1 165 ? -10.422 8.650 -2.401 1.00 92.56 165 VAL A N 1
ATOM 1197 C CA . VAL A 1 165 ? -9.923 7.293 -2.171 1.00 92.56 165 VAL A CA 1
ATOM 1198 C C . VAL A 1 165 ? -8.404 7.312 -2.175 1.00 92.56 165 VAL A C 1
ATOM 1200 O O . VAL A 1 165 ? -7.757 7.586 -3.194 1.00 92.56 165 VAL A O 1
ATOM 1203 N N . VAL A 1 166 ? -7.838 6.987 -1.023 1.00 94.38 166 VAL A N 1
ATOM 1204 C CA . VAL A 1 166 ? -6.399 6.876 -0.805 1.00 94.38 166 VAL A CA 1
ATOM 1205 C C . VAL A 1 166 ? -6.026 5.420 -0.560 1.00 94.38 166 VAL A C 1
ATOM 1207 O O . VAL A 1 166 ? -6.757 4.669 0.081 1.00 94.38 166 VAL A O 1
ATOM 1210 N N . GLN A 1 167 ? -4.888 4.998 -1.097 1.00 95.31 167 GLN A N 1
ATOM 1211 C CA . GLN A 1 167 ? -4.341 3.665 -0.885 1.00 95.31 167 GLN A CA 1
ATOM 1212 C C . GLN A 1 167 ? -3.093 3.749 -0.021 1.00 95.31 167 GLN A C 1
ATOM 1214 O O . GLN A 1 167 ? -2.218 4.573 -0.270 1.00 95.31 167 GLN A O 1
ATOM 1219 N N . LEU A 1 168 ? -2.968 2.862 0.958 1.00 95.31 168 LEU A N 1
ATOM 1220 C CA . LEU A 1 168 ? -1.730 2.717 1.717 1.00 95.31 168 LEU A CA 1
ATOM 1221 C C . LEU A 1 168 ? -0.592 2.220 0.819 1.00 95.31 168 LEU A C 1
ATOM 1223 O O . LEU A 1 168 ? -0.773 1.315 0.005 1.00 95.31 168 LEU A O 1
ATOM 1227 N N . THR A 1 169 ? 0.609 2.763 0.982 1.00 94.81 169 THR A N 1
ATOM 1228 C CA . THR A 1 169 ? 1.790 2.228 0.297 1.00 94.81 169 THR A CA 1
ATOM 1229 C C . THR A 1 169 ? 2.362 1.030 1.057 1.00 94.81 169 THR A C 1
ATOM 1231 O O . THR A 1 169 ? 2.068 0.803 2.231 1.00 94.81 169 THR A O 1
ATOM 1234 N N . ASP A 1 170 ? 3.249 0.265 0.417 1.00 93.81 170 ASP A N 1
ATOM 1235 C CA . ASP A 1 170 ? 3.958 -0.848 1.073 1.00 93.81 170 ASP A CA 1
ATOM 1236 C C . ASP A 1 170 ? 4.916 -0.391 2.189 1.00 93.81 170 ASP A C 1
ATOM 1238 O O . ASP A 1 170 ? 5.473 -1.222 2.908 1.00 93.81 170 ASP A O 1
ATOM 1242 N N . ARG A 1 171 ? 5.142 0.925 2.312 1.00 90.62 171 ARG A N 1
ATOM 1243 C CA . ARG A 1 171 ? 6.004 1.530 3.336 1.00 90.62 171 ARG A CA 1
ATOM 1244 C C . ARG A 1 171 ? 5.289 1.711 4.666 1.00 90.62 171 ARG A C 1
ATOM 1246 O O . ARG A 1 171 ? 5.958 1.860 5.685 1.00 90.62 171 ARG A O 1
ATOM 1253 N N . TRP A 1 172 ? 3.960 1.712 4.657 1.00 92.62 172 TRP A N 1
ATOM 1254 C CA . TRP A 1 172 ? 3.191 1.806 5.881 1.00 92.62 172 TRP A CA 1
ATOM 1255 C C . TRP A 1 172 ? 3.265 0.490 6.664 1.00 92.62 172 TRP A C 1
ATOM 1257 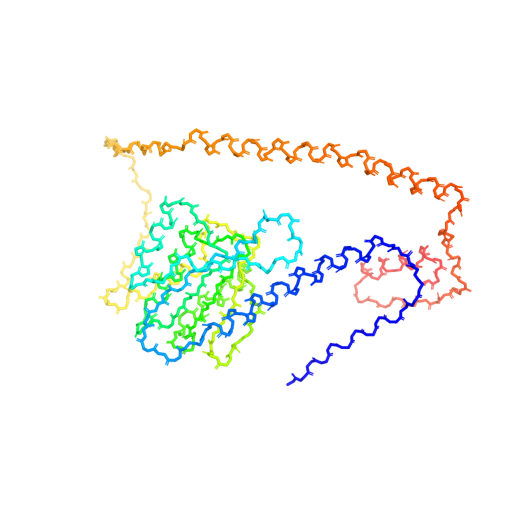O O . TRP A 1 172 ? 3.153 -0.610 6.111 1.00 92.62 172 TRP A O 1
ATOM 1267 N N . LEU A 1 173 ? 3.473 0.614 7.972 1.00 89.00 173 LEU A N 1
ATOM 1268 C CA . LEU A 1 173 ? 3.504 -0.492 8.916 1.00 89.00 173 LEU A CA 1
ATOM 1269 C C . LEU A 1 173 ? 2.583 -0.146 10.094 1.00 89.00 173 LEU A C 1
ATOM 1271 O O . LEU A 1 173 ? 2.665 0.979 10.596 1.00 89.00 173 LEU A O 1
ATOM 1275 N N . PRO A 1 174 ? 1.755 -1.097 10.563 1.00 85.31 174 PRO A N 1
ATOM 1276 C CA . PRO A 1 174 ? 0.967 -0.932 11.780 1.00 85.31 174 PRO A CA 1
ATOM 1277 C C . PRO A 1 174 ? 1.825 -0.429 12.949 1.00 85.31 174 PRO A C 1
ATOM 1279 O O . PRO A 1 174 ? 2.898 -0.980 13.208 1.00 85.31 174 PRO A O 1
ATOM 1282 N N . GLY A 1 175 ? 1.364 0.618 13.637 1.00 80.81 175 GLY A N 1
ATOM 1283 C CA . GLY A 1 175 ? 2.049 1.205 14.793 1.00 80.81 175 GLY A CA 1
ATOM 1284 C C . GLY A 1 175 ? 3.190 2.182 14.475 1.00 80.81 175 GLY A C 1
ATOM 1285 O O . GLY A 1 175 ? 3.791 2.722 15.404 1.00 80.81 175 GLY A O 1
ATOM 1286 N N . VAL A 1 176 ? 3.503 2.450 13.200 1.00 84.75 176 VAL A N 1
ATOM 1287 C CA . VAL A 1 176 ? 4.438 3.532 12.851 1.00 84.75 176 VAL A CA 1
ATOM 1288 C C . VAL A 1 176 ? 3.716 4.877 12.975 1.00 84.75 176 VAL A C 1
ATOM 1290 O O . VAL A 1 176 ? 2.682 5.065 12.328 1.00 84.75 176 VAL A O 1
ATOM 1293 N N . PRO A 1 177 ? 4.239 5.828 13.774 1.00 84.81 177 PRO A N 1
ATOM 1294 C CA . PRO A 1 177 ? 3.614 7.132 13.924 1.00 84.81 177 PRO A CA 1
ATOM 1295 C C . PRO A 1 177 ? 3.615 7.859 12.579 1.00 84.81 177 PRO A C 1
ATOM 1297 O O . PRO A 1 177 ? 4.653 8.006 11.931 1.00 84.81 177 PRO A O 1
ATOM 1300 N N . MET A 1 178 ? 2.441 8.315 12.158 1.00 89.62 178 MET A N 1
ATOM 1301 C CA . MET A 1 178 ? 2.296 9.082 10.924 1.00 89.62 178 MET A CA 1
ATOM 1302 C C . MET A 1 178 ? 2.596 10.558 11.155 1.00 89.62 178 MET A C 1
ATOM 1304 O O . MET A 1 178 ? 2.407 11.079 12.259 1.00 89.62 178 MET A O 1
ATOM 1308 N N . ALA A 1 179 ? 2.979 11.257 10.086 1.00 90.06 179 ALA A N 1
ATOM 1309 C CA . ALA A 1 179 ? 3.192 12.701 10.116 1.00 90.06 179 ALA A CA 1
ATOM 1310 C C . ALA A 1 179 ? 1.937 13.430 10.632 1.00 90.06 179 ALA A C 1
ATOM 1312 O O . ALA A 1 179 ? 2.038 14.326 11.475 1.00 90.06 179 ALA A O 1
ATOM 1313 N N . SER A 1 180 ? 0.746 12.980 10.229 1.00 91.44 180 SER A N 1
ATOM 1314 C CA . SER A 1 180 ? -0.529 13.542 10.683 1.00 91.44 180 SER A CA 1
ATOM 1315 C C . SER A 1 180 ? -0.844 13.398 12.170 1.00 91.44 180 SER A C 1
ATOM 1317 O O . SER A 1 180 ? -1.646 14.179 12.691 1.00 91.44 180 SER A O 1
ATOM 1319 N N . MET A 1 181 ? -0.186 12.486 12.893 1.00 87.44 181 MET A N 1
ATOM 1320 C CA . MET A 1 181 ? -0.391 12.348 14.339 1.00 87.44 181 MET A CA 1
ATOM 1321 C C . MET A 1 181 ? 0.268 13.476 15.139 1.00 87.44 181 MET A C 1
ATOM 1323 O O . MET A 1 181 ? -0.205 13.810 16.222 1.00 87.44 181 MET A O 1
ATOM 1327 N N . SER A 1 182 ? 1.308 14.114 14.594 1.00 86.38 182 SER A N 1
ATOM 1328 C CA . SER A 1 182 ? 1.974 15.248 15.253 1.00 86.38 182 SER A CA 1
ATOM 1329 C C . SER A 1 182 ? 1.123 16.525 15.271 1.00 86.38 182 SER A C 1
ATOM 1331 O O . SER A 1 182 ? 1.276 17.360 16.159 1.00 86.38 182 SER A O 1
ATOM 1333 N N . LEU A 1 183 ? 0.174 16.646 14.338 1.00 84.00 183 LEU A N 1
ATOM 1334 C CA . LEU A 1 183 ? -0.710 17.807 14.209 1.00 84.00 183 LEU A CA 1
ATOM 1335 C C . LEU A 1 183 ? -1.773 17.865 15.323 1.00 84.00 183 LEU A C 1
ATOM 1337 O O . LEU A 1 183 ? -2.323 18.922 15.606 1.00 84.00 183 LEU A O 1
ATOM 1341 N N . ALA A 1 184 ? -2.027 16.738 15.998 1.00 63.69 184 ALA A N 1
ATOM 1342 C CA . ALA A 1 184 ? -3.025 16.607 17.058 1.00 63.69 184 ALA A CA 1
ATOM 1343 C C . ALA A 1 184 ? -2.722 17.430 18.316 1.00 63.69 184 ALA A C 1
ATOM 1345 O O . ALA A 1 184 ? -3.645 17.818 19.024 1.00 63.69 184 ALA A O 1
ATOM 1346 N N . LEU A 1 185 ? -1.442 17.671 18.603 1.00 60.81 185 LEU A N 1
ATOM 1347 C CA . LEU A 1 185 ? -1.012 18.330 19.838 1.00 60.81 185 LEU A CA 1
ATOM 1348 C C . LEU A 1 185 ? -1.262 19.842 19.838 1.00 60.81 185 LEU A C 1
ATOM 1350 O O . LEU A 1 185 ? -1.217 20.451 20.900 1.00 60.81 185 LEU A O 1
ATOM 1354 N N . GLN A 1 186 ? -1.520 20.449 18.677 1.00 63.94 186 GLN A N 1
ATOM 1355 C CA . GLN A 1 186 ? -1.677 21.902 18.581 1.00 63.94 186 GLN A CA 1
ATOM 1356 C C . GLN A 1 186 ? -3.116 22.378 18.819 1.00 63.94 186 GLN A C 1
ATOM 1358 O O . GLN A 1 186 ? -3.300 23.481 19.314 1.00 63.94 186 GLN A O 1
ATOM 1363 N N . GLU A 1 187 ? -4.132 21.561 18.534 1.00 64.38 187 GLU A N 1
ATOM 1364 C CA . GLU A 1 187 ? -5.526 22.039 18.532 1.00 64.38 187 GLU A CA 1
ATOM 1365 C C . GLU A 1 187 ? -6.235 21.956 19.883 1.00 64.38 187 GLU A C 1
ATOM 1367 O O . GLU A 1 187 ? -7.181 22.693 20.127 1.00 64.38 187 GLU A O 1
ATOM 1372 N N . THR A 1 188 ? -5.785 21.096 20.797 1.00 57.84 188 THR A N 1
ATOM 1373 C CA . THR A 1 188 ? -6.362 21.020 22.151 1.00 57.84 188 THR A CA 1
ATOM 1374 C C . THR A 1 188 ? -5.802 22.072 23.109 1.00 57.84 188 THR A C 1
ATOM 1376 O O . THR A 1 188 ? -6.142 22.046 24.285 1.00 57.84 188 THR A O 1
ATOM 1379 N N . SER A 1 189 ? -4.935 22.976 22.639 1.00 51.59 189 SER A N 1
ATOM 1380 C CA . SER A 1 189 ? -4.239 23.952 23.489 1.00 51.59 189 SER A CA 1
ATOM 1381 C C . SER A 1 189 ? -4.686 25.406 23.285 1.00 51.59 189 SER A C 1
ATOM 1383 O O . SER A 1 189 ? -4.036 26.306 23.811 1.00 51.59 189 SER A O 1
ATOM 1385 N N . GLU A 1 190 ? -5.783 25.655 22.562 1.00 54.53 190 GLU A N 1
ATOM 1386 C CA . GLU A 1 190 ? -6.371 27.002 22.436 1.00 54.53 190 GLU A CA 1
ATOM 1387 C C . GLU A 1 190 ? -7.383 27.350 23.547 1.00 54.53 190 GLU A C 1
ATOM 1389 O O . GLU A 1 190 ? -8.021 28.397 23.494 1.00 54.53 190 GLU A O 1
ATOM 1394 N N . GLU A 1 191 ? -7.475 26.548 24.614 1.00 50.31 191 GLU A N 1
ATOM 1395 C CA . GLU A 1 191 ? -8.040 26.998 25.894 1.00 50.31 191 GLU A CA 1
ATOM 1396 C C . GLU A 1 191 ? -6.901 27.484 26.810 1.00 50.31 191 GLU A C 1
ATOM 1398 O O . GLU A 1 191 ? -6.379 26.769 27.660 1.00 50.31 191 GLU A O 1
ATOM 1403 N N . ALA A 1 192 ? -6.456 28.709 26.521 1.00 50.06 192 ALA A N 1
ATOM 1404 C CA . ALA A 1 192 ? -5.792 29.667 27.406 1.00 50.06 192 ALA A CA 1
ATOM 1405 C C . ALA A 1 192 ? -5.033 29.117 28.637 1.00 50.06 192 ALA A C 1
ATOM 1407 O O . ALA A 1 192 ? -5.483 29.275 29.769 1.00 50.06 192 ALA A O 1
ATOM 1408 N N . VAL A 1 193 ? -3.808 28.621 28.443 1.00 52.78 193 VAL A N 1
ATOM 1409 C CA . VAL A 1 193 ? -2.752 28.757 29.460 1.00 52.78 193 VAL A CA 1
ATOM 1410 C C . VAL A 1 193 ? -1.461 29.145 28.751 1.00 52.78 193 VAL A C 1
ATOM 1412 O O . VAL A 1 193 ? -0.983 28.444 27.863 1.00 52.78 193 VAL A O 1
ATOM 1415 N N . GLU A 1 194 ? -0.943 30.311 29.123 1.00 49.56 194 GLU A N 1
ATOM 1416 C CA . GLU A 1 194 ? 0.300 30.897 28.633 1.00 49.56 194 GLU A CA 1
ATOM 1417 C C . GLU A 1 194 ? 1.460 29.885 28.533 1.00 49.56 194 GLU A C 1
ATOM 1419 O O . GLU A 1 194 ? 1.649 29.061 29.434 1.00 49.56 194 GLU A O 1
ATOM 1424 N N . PRO A 1 195 ? 2.300 29.962 27.483 1.00 49.84 195 PRO A N 1
ATOM 1425 C CA . PRO A 1 195 ? 3.486 29.128 27.356 1.00 49.84 195 PRO A CA 1
ATOM 1426 C C . PRO A 1 195 ? 4.599 29.639 28.283 1.00 49.84 195 PRO A C 1
ATOM 1428 O O . PRO A 1 195 ? 5.589 30.233 27.845 1.00 49.84 195 PRO A O 1
ATOM 1431 N N . GLU A 1 196 ? 4.467 29.388 29.584 1.00 49.81 196 GLU A N 1
ATOM 1432 C CA . GLU A 1 196 ? 5.498 29.716 30.562 1.00 49.81 196 GLU A CA 1
ATOM 1433 C C . GLU A 1 196 ? 6.633 28.678 30.521 1.00 49.81 196 GLU A C 1
ATOM 1435 O O . GLU A 1 196 ? 6.663 27.671 31.222 1.00 49.81 196 GLU A O 1
ATOM 1440 N N . GLY A 1 197 ? 7.602 28.953 29.647 1.00 43.75 197 GLY A N 1
ATOM 1441 C CA . GLY A 1 197 ? 9.015 28.680 29.893 1.00 43.75 197 GLY A CA 1
ATOM 1442 C C . GLY A 1 197 ? 9.454 27.214 29.966 1.00 43.75 197 GLY A C 1
ATOM 1443 O O . GLY A 1 197 ? 9.595 26.632 31.041 1.00 43.75 197 GLY A O 1
ATOM 1444 N N . LEU A 1 198 ? 9.939 26.695 28.833 1.00 50.34 198 LEU A N 1
ATOM 1445 C CA . LEU A 1 198 ? 10.967 25.646 28.787 1.00 50.34 198 LEU A CA 1
ATOM 1446 C C . LEU A 1 198 ? 12.278 26.167 29.417 1.00 50.34 198 LEU A C 1
ATOM 1448 O O . LEU A 1 198 ? 13.267 26.461 28.738 1.00 50.34 198 LEU A O 1
ATOM 1452 N N . LYS A 1 199 ? 12.306 26.276 30.750 1.00 47.81 199 LYS A N 1
ATOM 1453 C CA . LYS A 1 199 ? 13.539 26.406 31.529 1.00 47.81 199 LYS A CA 1
ATOM 1454 C C . LYS A 1 199 ? 14.331 25.113 31.360 1.00 47.81 199 LYS A C 1
ATOM 1456 O O . LYS A 1 199 ? 14.045 24.095 31.987 1.00 47.81 199 LYS A O 1
ATOM 1461 N N . ARG A 1 200 ? 15.353 25.186 30.503 1.00 45.28 200 ARG A N 1
ATOM 1462 C CA . ARG A 1 200 ? 16.475 24.243 30.426 1.00 45.28 200 ARG A CA 1
ATOM 1463 C C . ARG A 1 200 ? 16.872 23.809 31.841 1.00 45.28 200 ARG A C 1
ATOM 1465 O O . ARG A 1 200 ? 17.400 24.610 32.613 1.00 45.28 200 ARG A O 1
ATOM 1472 N N . ARG A 1 201 ? 16.622 22.543 32.184 1.00 46.75 201 ARG A N 1
ATOM 1473 C CA . ARG A 1 201 ? 17.114 21.949 33.430 1.00 46.75 201 ARG A CA 1
ATOM 1474 C C . ARG A 1 201 ? 18.639 21.873 33.371 1.00 46.75 201 ARG A C 1
ATOM 1476 O O . ARG A 1 201 ? 19.217 21.158 32.559 1.00 46.75 201 ARG A O 1
ATOM 1483 N N . LYS A 1 202 ? 19.263 22.650 34.252 1.00 53.09 202 LYS A N 1
ATOM 1484 C CA . LYS A 1 202 ? 20.669 22.585 34.652 1.00 53.09 202 LYS A CA 1
ATOM 1485 C C . LYS A 1 202 ? 20.934 21.190 35.250 1.00 53.09 202 LYS A C 1
ATOM 1487 O O . LYS A 1 202 ? 20.184 20.800 36.146 1.00 53.09 202 LYS A O 1
ATOM 1492 N N . PRO A 1 203 ? 21.938 20.423 34.789 1.00 57.97 203 PRO A N 1
ATOM 1493 C CA . PRO A 1 203 ? 22.276 19.151 35.411 1.00 57.97 203 PRO A CA 1
ATOM 1494 C C . PRO A 1 203 ? 22.995 19.446 36.729 1.00 57.97 203 PRO A C 1
ATOM 1496 O O . PRO A 1 203 ? 24.101 19.983 36.729 1.00 57.97 203 PRO A O 1
ATOM 1499 N N . ALA A 1 204 ? 22.358 19.140 37.855 1.00 48.69 204 ALA A N 1
ATOM 1500 C CA . ALA A 1 204 ? 23.015 19.187 39.149 1.00 48.69 204 ALA A CA 1
ATOM 1501 C C . ALA A 1 204 ? 22.604 17.998 40.016 1.00 48.69 204 ALA A C 1
ATOM 1503 O O . ALA A 1 204 ? 21.444 17.840 40.375 1.00 48.69 204 ALA A O 1
ATOM 1504 N N . SER A 1 205 ? 23.651 17.266 40.387 1.00 46.31 205 SER A N 1
ATOM 1505 C CA . SER A 1 205 ? 23.840 16.561 41.647 1.00 46.31 205 SER A CA 1
ATOM 1506 C C . SER A 1 205 ? 23.058 15.273 41.876 1.00 46.31 205 SER A C 1
ATOM 1508 O O . SER A 1 205 ? 21.862 15.252 42.142 1.00 46.31 205 SER A O 1
ATOM 1510 N N . ALA A 1 206 ? 23.836 14.194 41.867 1.00 60.12 206 ALA A N 1
ATOM 1511 C CA . ALA A 1 206 ? 23.520 12.919 42.473 1.00 60.12 206 ALA A CA 1
ATOM 1512 C C . ALA A 1 206 ? 23.139 13.077 43.957 1.00 60.12 206 ALA A C 1
ATOM 1514 O O . ALA A 1 206 ? 23.851 13.736 44.716 1.00 60.12 206 ALA A O 1
ATOM 1515 N N . ALA A 1 207 ? 22.035 12.437 44.340 1.00 52.62 207 ALA A N 1
ATOM 1516 C CA . ALA A 1 207 ? 21.634 12.065 45.699 1.00 52.62 207 ALA A CA 1
ATOM 1517 C C . ALA A 1 207 ? 20.546 10.961 45.574 1.00 52.62 207 ALA A C 1
ATOM 1519 O O . ALA A 1 207 ? 19.963 10.827 44.497 1.00 52.62 207 ALA A O 1
ATOM 1520 N N . PRO A 1 208 ? 20.339 10.095 46.581 1.00 53.91 208 PRO A N 1
ATOM 1521 C CA . PRO A 1 208 ? 20.298 8.647 46.381 1.00 53.91 208 PRO A CA 1
ATOM 1522 C C . PRO A 1 208 ? 18.899 8.060 46.164 1.00 53.91 208 PRO A C 1
ATOM 1524 O O . PRO A 1 208 ? 17.931 8.484 46.780 1.00 53.91 208 PRO A O 1
ATOM 1527 N N . ALA A 1 209 ? 18.881 7.025 45.319 1.00 57.72 209 ALA A N 1
ATOM 1528 C CA . ALA A 1 209 ? 17.933 5.915 45.211 1.00 57.72 209 ALA A CA 1
ATOM 1529 C C . ALA A 1 209 ? 16.670 5.966 46.097 1.00 57.72 209 ALA A C 1
ATOM 1531 O O . ALA A 1 209 ? 16.681 5.510 47.239 1.00 57.72 209 ALA A O 1
ATOM 1532 N N . GLU A 1 210 ? 15.555 6.363 45.484 1.00 52.50 210 GLU A N 1
ATOM 1533 C CA . GLU A 1 210 ? 14.221 5.889 45.856 1.00 52.50 210 GLU A CA 1
ATOM 1534 C C . GLU A 1 210 ? 13.742 4.824 44.851 1.00 52.50 210 GLU A C 1
ATOM 1536 O O . GLU A 1 210 ? 14.123 4.855 43.674 1.00 52.50 210 GLU A O 1
ATOM 1541 N N . PRO A 1 211 ? 12.979 3.822 45.319 1.00 57.62 211 PRO A N 1
ATOM 1542 C CA . PRO A 1 211 ? 12.780 2.557 44.624 1.00 57.62 211 PRO A CA 1
ATOM 1543 C C . PRO A 1 211 ? 11.942 2.712 43.354 1.00 57.62 211 PRO A C 1
ATOM 1545 O O . PRO A 1 211 ? 10.887 3.341 43.341 1.00 57.62 211 PRO A O 1
ATOM 1548 N N . ALA A 1 212 ? 12.432 2.083 42.285 1.00 58.75 212 ALA A N 1
ATOM 1549 C CA . ALA A 1 212 ? 11.813 2.054 40.971 1.00 58.75 212 ALA A CA 1
ATOM 1550 C C . ALA A 1 212 ? 10.320 1.665 41.036 1.00 58.75 212 ALA A C 1
ATOM 1552 O O . ALA A 1 212 ? 9.965 0.730 41.765 1.00 58.75 212 ALA A O 1
ATOM 1553 N N . PRO A 1 213 ? 9.448 2.315 40.241 1.00 53.97 213 PRO A N 1
ATOM 1554 C CA . PRO A 1 213 ? 8.071 1.881 40.095 1.00 53.97 213 PRO A CA 1
ATOM 1555 C C . PRO A 1 213 ? 8.074 0.448 39.571 1.00 53.97 213 PRO A C 1
ATOM 1557 O O . PRO A 1 213 ? 8.703 0.123 38.562 1.00 53.97 213 PRO A O 1
ATOM 1560 N N . LYS A 1 214 ? 7.393 -0.415 40.318 1.00 56.06 214 LYS A N 1
ATOM 1561 C CA . LYS A 1 214 ? 7.176 -1.824 40.020 1.00 56.06 214 LYS A CA 1
ATOM 1562 C C . LYS A 1 214 ? 6.430 -1.893 38.686 1.00 56.06 214 LYS A C 1
ATOM 1564 O O . LYS A 1 214 ? 5.215 -1.737 38.643 1.00 56.06 214 LYS A O 1
ATOM 1569 N N . VAL A 1 215 ? 7.176 -2.047 37.594 1.00 54.66 215 VAL A N 1
ATOM 1570 C CA . VAL A 1 215 ? 6.626 -2.324 36.268 1.00 54.66 215 VAL A CA 1
ATOM 1571 C C . VAL A 1 215 ? 5.924 -3.669 36.391 1.00 54.66 215 VAL A C 1
ATOM 1573 O O . VAL A 1 215 ? 6.578 -4.711 36.460 1.00 54.66 215 VAL A O 1
ATOM 1576 N N . GLU A 1 216 ? 4.598 -3.640 36.512 1.00 55.88 216 GLU A N 1
ATOM 1577 C CA . GLU A 1 216 ? 3.769 -4.830 36.383 1.00 55.88 216 GLU A CA 1
ATOM 1578 C C . GLU A 1 216 ? 4.109 -5.470 35.041 1.00 55.88 216 GLU A C 1
ATOM 15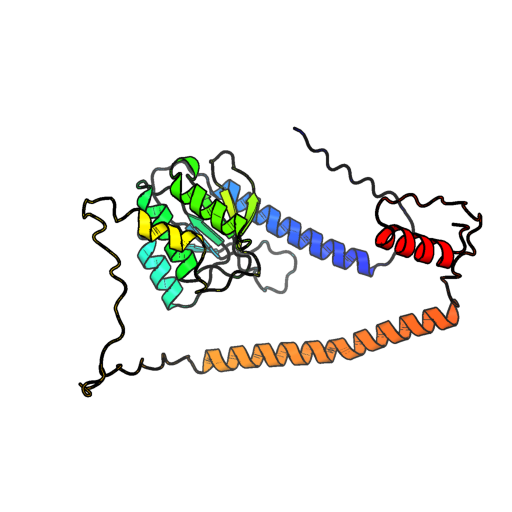80 O O . GLU A 1 216 ? 3.869 -4.907 33.973 1.00 55.88 216 GLU A O 1
ATOM 1585 N N . ALA A 1 217 ? 4.767 -6.626 35.119 1.00 56.50 217 ALA A N 1
ATOM 1586 C CA . ALA A 1 217 ? 5.152 -7.418 33.973 1.00 56.50 217 ALA A CA 1
ATOM 1587 C C . ALA A 1 217 ? 3.899 -7.680 33.134 1.00 56.50 217 ALA A C 1
ATOM 1589 O O . ALA A 1 217 ? 2.996 -8.402 33.565 1.00 56.50 217 ALA A O 1
ATOM 1590 N N . ALA A 1 218 ? 3.843 -7.055 31.955 1.00 54.28 218 ALA A N 1
ATOM 1591 C CA . ALA A 1 218 ? 2.776 -7.246 30.991 1.00 54.28 218 ALA A CA 1
ATOM 1592 C C . ALA A 1 218 ? 2.563 -8.751 30.799 1.00 54.28 218 ALA A C 1
ATOM 1594 O O . ALA A 1 218 ? 3.467 -9.465 30.353 1.00 54.28 218 ALA A O 1
ATOM 1595 N N . LYS A 1 219 ? 1.382 -9.239 31.201 1.00 58.16 219 LYS A N 1
ATOM 1596 C CA . LYS A 1 219 ? 0.998 -10.640 31.027 1.00 58.16 219 LYS A CA 1
ATOM 1597 C C . LYS A 1 219 ? 1.224 -11.003 29.557 1.00 58.16 219 LYS A C 1
ATOM 1599 O O . LYS A 1 219 ? 0.700 -10.298 28.692 1.00 58.16 219 LYS A O 1
ATOM 1604 N N . PRO A 1 220 ? 1.980 -12.072 29.252 1.00 54.91 220 PRO A N 1
ATOM 1605 C CA . PRO A 1 220 ? 2.124 -12.524 27.882 1.00 54.91 220 PRO A CA 1
ATOM 1606 C C . PRO A 1 220 ? 0.728 -12.885 27.381 1.00 54.91 220 PRO A C 1
ATOM 1608 O O . PRO A 1 220 ? 0.118 -13.841 27.857 1.00 54.91 220 PRO A O 1
ATOM 1611 N N . VAL A 1 221 ? 0.203 -12.079 26.458 1.00 60.78 221 VAL A N 1
ATOM 1612 C CA . VAL A 1 221 ? -1.025 -12.394 25.732 1.00 60.78 221 VAL A CA 1
ATOM 1613 C C . VAL A 1 221 ? -0.766 -13.737 25.063 1.00 60.78 221 VAL A C 1
ATOM 1615 O O . VAL A 1 221 ? 0.104 -13.847 24.194 1.00 60.78 221 VAL A O 1
ATOM 1618 N N . GLY A 1 222 ? -1.435 -14.776 25.562 1.00 49.44 222 GLY A N 1
ATOM 1619 C CA . GLY A 1 222 ? -1.258 -16.150 25.122 1.00 49.44 222 GLY A CA 1
ATOM 1620 C C . GLY A 1 222 ? -1.652 -16.264 23.659 1.00 49.44 222 GLY A C 1
ATOM 1621 O O . GLY A 1 222 ? -2.816 -16.485 23.345 1.00 49.44 222 GLY A O 1
ATOM 1622 N N . ARG A 1 223 ? -0.684 -16.089 22.756 1.00 58.03 223 ARG A N 1
ATOM 1623 C CA . ARG A 1 223 ? -0.857 -16.403 21.338 1.00 58.03 223 ARG A CA 1
ATOM 1624 C C . ARG A 1 223 ? -1.233 -17.873 21.258 1.00 58.03 223 ARG A C 1
ATOM 1626 O O . ARG A 1 223 ? -0.495 -18.719 21.770 1.00 58.03 223 ARG A O 1
ATOM 1633 N N . SER A 1 224 ? -2.387 -18.165 20.667 1.00 69.44 224 SER A N 1
ATOM 1634 C CA . SER A 1 224 ? -2.866 -19.537 20.583 1.00 69.44 224 SER A CA 1
ATOM 1635 C C . SER A 1 224 ? -1.826 -20.383 19.839 1.00 69.44 224 SER A C 1
ATOM 1637 O O . SER A 1 224 ? -1.217 -19.946 18.857 1.00 69.44 224 SER A O 1
ATOM 1639 N N . LEU A 1 225 ? -1.584 -21.605 20.316 1.00 74.44 225 LEU A N 1
ATOM 1640 C CA . LEU A 1 225 ? -0.633 -22.527 19.685 1.00 74.44 225 LEU A CA 1
ATOM 1641 C C . LEU A 1 225 ? -0.989 -22.801 18.210 1.00 74.44 225 LEU A C 1
ATOM 1643 O O . LEU A 1 225 ? -0.102 -23.077 17.400 1.00 74.44 225 LEU A O 1
ATOM 1647 N N . ALA A 1 226 ? -2.268 -22.659 17.849 1.00 76.44 226 ALA A N 1
ATOM 1648 C CA . ALA A 1 226 ? -2.757 -22.808 16.484 1.00 76.44 226 ALA A CA 1
ATOM 1649 C C . ALA A 1 226 ? -2.198 -21.727 15.539 1.00 76.44 226 ALA A C 1
ATOM 1651 O O . ALA A 1 226 ? -1.800 -22.038 14.411 1.00 76.44 226 ALA A O 1
ATOM 1652 N N . ASP A 1 227 ? -2.072 -20.482 16.004 1.00 71.69 227 ASP A N 1
ATOM 1653 C CA . ASP A 1 227 ? -1.579 -19.370 15.178 1.00 71.69 227 ASP A CA 1
ATOM 1654 C C . ASP A 1 227 ? -0.082 -19.503 14.884 1.00 71.69 227 ASP A C 1
ATOM 1656 O O . ASP A 1 227 ? 0.378 -19.239 13.766 1.00 71.69 227 ASP A O 1
ATOM 1660 N N . GLY A 1 228 ? 0.680 -20.009 15.858 1.00 80.50 228 GLY A N 1
ATOM 1661 C CA . GLY A 1 228 ? 2.103 -20.302 15.691 1.00 80.50 228 GLY A CA 1
ATOM 1662 C C . GLY A 1 228 ? 2.367 -21.388 14.644 1.00 80.50 228 GLY A C 1
ATOM 1663 O O . GLY A 1 228 ? 3.270 -21.245 13.813 1.00 80.50 228 GLY A O 1
ATOM 1664 N N . LEU A 1 229 ? 1.563 -22.457 14.635 1.00 87.81 229 LEU A N 1
ATOM 1665 C CA . LEU A 1 229 ? 1.683 -23.539 13.651 1.00 87.81 229 LEU A CA 1
ATOM 1666 C C . LEU A 1 229 ? 1.302 -23.075 12.245 1.00 87.81 229 LEU A C 1
ATOM 1668 O O . LEU A 1 229 ? 2.001 -23.397 11.282 1.00 87.81 229 LEU A O 1
ATOM 1672 N N . ARG A 1 230 ? 0.254 -22.256 12.118 1.00 84.25 230 ARG A N 1
ATOM 1673 C CA . ARG A 1 230 ? -0.172 -21.711 10.823 1.00 84.25 230 ARG A CA 1
ATOM 1674 C C . ARG A 1 230 ? 0.887 -20.796 10.209 1.00 84.25 230 ARG A C 1
ATOM 1676 O O . ARG A 1 230 ? 1.133 -20.867 9.003 1.00 84.25 230 ARG A O 1
ATOM 1683 N N . ALA A 1 231 ? 1.547 -19.975 11.027 1.00 76.56 231 ALA A N 1
ATOM 1684 C CA . ALA A 1 231 ? 2.6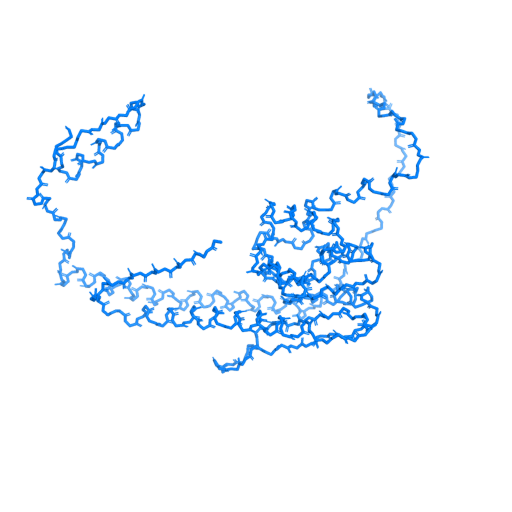59 -19.141 10.575 1.00 76.56 231 ALA A CA 1
ATOM 1685 C C . ALA A 1 231 ? 3.842 -19.989 10.070 1.00 76.56 231 ALA A C 1
ATOM 1687 O O . ALA A 1 231 ? 4.374 -19.717 8.994 1.00 76.56 231 ALA A O 1
ATOM 1688 N N . ARG A 1 232 ? 4.199 -21.062 10.790 1.00 88.88 232 ARG A N 1
ATOM 1689 C CA . ARG A 1 232 ? 5.274 -21.993 10.393 1.00 88.88 232 ARG A CA 1
ATOM 1690 C C . ARG A 1 232 ? 4.936 -22.806 9.139 1.00 88.88 232 ARG A C 1
ATOM 1692 O O . ARG A 1 232 ? 5.801 -23.031 8.300 1.00 88.88 232 ARG A O 1
ATOM 1699 N N . ALA A 1 233 ? 3.681 -23.218 8.968 1.00 91.31 233 ALA A N 1
ATOM 1700 C CA . ALA A 1 233 ? 3.247 -23.927 7.766 1.00 91.31 233 ALA A CA 1
ATOM 1701 C C . ALA A 1 233 ? 3.349 -23.037 6.516 1.00 91.31 233 ALA A C 1
ATOM 1703 O O . ALA A 1 233 ? 3.793 -23.497 5.465 1.00 91.31 233 ALA A O 1
ATOM 1704 N N . ARG A 1 234 ? 3.012 -21.743 6.635 1.00 87.94 234 ARG A N 1
ATOM 1705 C CA . ARG A 1 234 ? 3.168 -20.777 5.534 1.00 87.94 234 ARG A CA 1
ATOM 1706 C C . ARG A 1 234 ? 4.628 -20.583 5.136 1.00 87.94 234 ARG A C 1
ATOM 1708 O O . ARG A 1 234 ? 4.917 -20.532 3.943 1.00 87.94 234 ARG A O 1
ATOM 1715 N N . THR A 1 235 ? 5.546 -20.495 6.099 1.00 89.31 235 THR A N 1
ATOM 1716 C CA . THR A 1 235 ? 6.974 -20.349 5.780 1.00 89.31 235 THR A CA 1
ATOM 1717 C C . THR A 1 235 ? 7.542 -21.612 5.138 1.00 89.31 235 THR A C 1
ATOM 1719 O O . THR A 1 235 ? 8.264 -21.506 4.150 1.00 89.31 235 THR A O 1
ATOM 1722 N N . LEU A 1 236 ? 7.159 -22.803 5.610 1.00 93.12 236 LEU A N 1
ATOM 1723 C CA . LEU A 1 236 ? 7.554 -24.068 4.978 1.00 93.12 236 LEU A CA 1
ATOM 1724 C C . LEU A 1 236 ? 7.002 -24.210 3.554 1.00 93.12 236 LEU A C 1
ATOM 1726 O O . LEU A 1 236 ? 7.740 -24.625 2.664 1.00 93.12 236 LEU A O 1
ATOM 1730 N N . ALA A 1 237 ? 5.750 -23.809 3.318 1.00 91.12 237 ALA A N 1
ATOM 1731 C CA . ALA A 1 237 ? 5.157 -23.803 1.982 1.00 91.12 237 ALA A CA 1
ATOM 1732 C C . ALA A 1 237 ? 5.870 -22.826 1.028 1.00 91.12 237 ALA A C 1
ATOM 1734 O O . ALA A 1 237 ? 6.072 -23.133 -0.144 1.00 91.12 237 ALA A O 1
ATOM 1735 N N . ALA A 1 238 ? 6.301 -21.661 1.523 1.00 91.69 238 ALA A N 1
ATOM 1736 C CA . ALA A 1 238 ? 7.083 -20.719 0.724 1.00 91.69 238 ALA A CA 1
ATOM 1737 C C . ALA A 1 238 ? 8.460 -21.294 0.346 1.00 91.69 238 ALA A C 1
ATOM 1739 O O . ALA A 1 238 ? 8.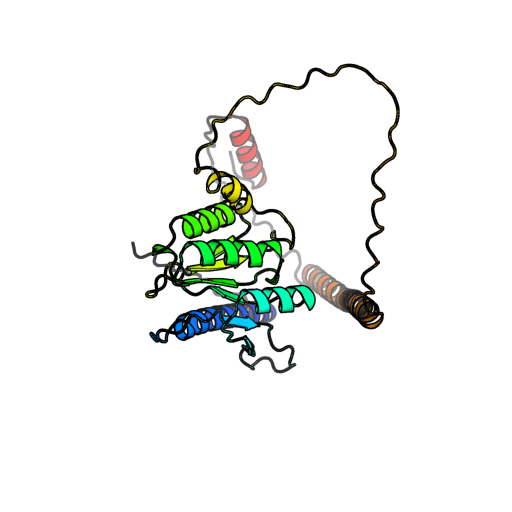896 -21.156 -0.797 1.00 91.69 238 ALA A O 1
ATOM 1740 N N . ILE A 1 239 ? 9.129 -21.976 1.283 1.00 91.00 239 ILE A N 1
ATOM 1741 C CA . ILE A 1 239 ? 10.426 -22.620 1.034 1.00 91.00 239 ILE A CA 1
ATOM 1742 C C . ILE A 1 239 ? 10.275 -23.773 0.037 1.00 91.00 239 ILE A C 1
ATOM 1744 O O . ILE A 1 239 ? 11.073 -23.872 -0.895 1.00 91.00 239 ILE A O 1
ATOM 1748 N N . SER A 1 240 ? 9.252 -24.619 0.184 1.00 88.88 240 SER A N 1
ATOM 1749 C CA . SER A 1 240 ? 9.022 -25.726 -0.750 1.00 88.88 240 SER A CA 1
ATOM 1750 C C . SER A 1 240 ? 8.691 -25.223 -2.156 1.00 88.88 240 SER A C 1
ATOM 1752 O O . SER A 1 240 ? 9.216 -25.760 -3.131 1.00 88.88 240 SER A O 1
ATOM 1754 N N . PHE A 1 241 ? 7.909 -24.146 -2.276 1.00 93.75 241 PHE A N 1
ATOM 1755 C CA . PHE A 1 241 ? 7.629 -23.511 -3.563 1.00 93.75 241 PHE A CA 1
ATOM 1756 C C . PHE A 1 241 ? 8.892 -22.920 -4.206 1.00 93.75 241 PHE A C 1
ATOM 1758 O O . PHE A 1 241 ? 9.109 -23.075 -5.408 1.00 93.75 241 PHE A O 1
ATOM 1765 N N . LEU A 1 242 ? 9.769 -22.297 -3.414 1.00 90.19 242 LEU A N 1
ATOM 1766 C CA . LEU A 1 242 ? 11.049 -21.781 -3.903 1.00 90.19 242 LEU A CA 1
ATOM 1767 C C . LEU A 1 242 ? 11.948 -22.911 -4.433 1.00 90.19 242 LEU A C 1
ATOM 1769 O O . LEU A 1 242 ? 12.536 -22.780 -5.507 1.00 90.19 242 LEU A O 1
ATOM 1773 N N . TRP A 1 243 ? 11.992 -24.042 -3.722 1.00 94.62 243 TRP A N 1
ATOM 1774 C CA . TRP A 1 243 ? 12.707 -25.246 -4.157 1.00 94.62 243 TRP A CA 1
ATOM 1775 C C . TRP A 1 243 ? 12.109 -25.866 -5.420 1.00 94.62 243 TRP A C 1
ATOM 1777 O O . TRP A 1 243 ? 12.857 -26.279 -6.302 1.00 94.62 243 TRP A O 1
ATOM 1787 N N . ALA A 1 244 ? 10.783 -25.874 -5.555 1.00 91.44 244 ALA A N 1
ATOM 1788 C CA . ALA A 1 244 ? 10.109 -26.332 -6.768 1.00 91.44 244 ALA A CA 1
ATOM 1789 C C . ALA A 1 244 ? 10.370 -25.410 -7.976 1.00 91.44 244 ALA A C 1
ATOM 1791 O O . ALA A 1 244 ? 10.355 -25.865 -9.119 1.00 91.44 244 ALA A O 1
ATOM 1792 N N . CYS A 1 245 ? 10.656 -24.126 -7.742 1.00 92.75 245 CYS A N 1
ATOM 1793 C CA . CYS A 1 245 ? 10.948 -23.157 -8.799 1.00 92.75 245 CYS A CA 1
ATOM 1794 C C . CYS A 1 245 ? 12.400 -23.246 -9.310 1.00 92.75 245 CYS A C 1
ATOM 1796 O O . CYS A 1 245 ? 12.665 -22.974 -10.482 1.00 92.75 245 CYS A O 1
ATOM 1798 N N . ALA A 1 246 ? 13.343 -23.688 -8.472 1.00 92.31 246 ALA A N 1
ATOM 1799 C CA . ALA A 1 246 ? 14.746 -23.870 -8.849 1.00 92.31 246 ALA A CA 1
ATOM 1800 C C . ALA A 1 246 ? 14.957 -24.727 -10.122 1.00 92.31 246 ALA A C 1
ATOM 1802 O O . ALA A 1 246 ? 15.638 -24.247 -11.032 1.00 92.31 246 ALA A O 1
ATOM 1803 N N . PRO A 1 247 ? 14.364 -25.931 -10.279 1.00 92.69 247 PRO A N 1
ATOM 1804 C CA . PRO A 1 247 ? 14.527 -26.718 -11.502 1.00 92.69 247 PRO A CA 1
ATOM 1805 C C . PRO A 1 247 ? 13.919 -26.036 -12.734 1.00 92.69 247 PRO A C 1
ATOM 1807 O O . PRO A 1 247 ? 14.476 -26.156 -13.823 1.00 92.69 247 PRO A O 1
ATOM 1810 N N . ILE A 1 248 ? 12.833 -25.269 -12.580 1.00 90.81 248 ILE A N 1
ATOM 1811 C CA . ILE A 1 248 ? 12.230 -24.501 -13.683 1.00 90.81 248 ILE A CA 1
ATOM 1812 C C . ILE A 1 248 ? 13.192 -23.400 -14.145 1.00 90.81 248 ILE A C 1
ATOM 1814 O O . ILE A 1 248 ? 13.407 -23.231 -15.346 1.00 90.81 248 ILE A O 1
ATOM 1818 N N . LEU A 1 249 ? 13.817 -22.679 -13.209 1.00 90.25 249 LEU A N 1
ATOM 1819 C CA . LEU A 1 249 ? 14.816 -21.655 -13.526 1.00 90.25 249 LEU A CA 1
ATOM 1820 C C . LEU A 1 249 ? 16.055 -22.252 -14.202 1.00 90.25 249 LEU A C 1
ATOM 1822 O O . LEU A 1 249 ? 16.547 -21.683 -15.177 1.00 90.25 249 LEU A O 1
ATOM 1826 N N . VAL A 1 250 ? 16.525 -23.413 -13.734 1.00 94.38 250 VAL A N 1
ATOM 1827 C CA . VAL A 1 250 ? 17.630 -24.147 -14.371 1.00 94.38 250 VAL A CA 1
ATOM 1828 C C . VAL A 1 250 ? 17.250 -24.555 -15.792 1.00 94.38 250 VAL A C 1
ATOM 1830 O O . VAL A 1 250 ? 18.021 -24.309 -16.714 1.00 94.38 250 VAL A O 1
ATOM 1833 N N . LEU A 1 251 ? 16.043 -25.086 -16.000 1.00 94.25 251 LEU A N 1
ATOM 1834 C CA . LEU A 1 251 ? 15.560 -25.473 -17.324 1.00 94.25 251 LEU A CA 1
ATOM 1835 C C . LEU A 1 251 ? 15.490 -24.269 -18.279 1.00 94.25 251 LEU A C 1
ATOM 1837 O O . LEU A 1 251 ? 15.961 -24.356 -19.412 1.00 94.25 251 LEU A O 1
ATOM 1841 N N . LEU A 1 252 ? 14.984 -23.120 -17.820 1.00 94.12 252 LEU A N 1
ATOM 1842 C CA . LEU A 1 252 ? 14.960 -21.882 -18.608 1.00 94.12 252 LEU A CA 1
ATOM 1843 C C . LEU A 1 252 ? 16.370 -21.377 -18.942 1.00 94.12 252 LEU A C 1
ATOM 1845 O O . LEU A 1 252 ? 16.618 -20.967 -20.079 1.00 94.12 252 LEU A O 1
ATOM 1849 N N . ALA A 1 253 ? 17.301 -21.438 -17.988 1.00 94.31 253 ALA A N 1
ATOM 1850 C CA . ALA A 1 253 ? 18.696 -21.071 -18.212 1.00 94.31 253 ALA A CA 1
ATOM 1851 C C . ALA A 1 253 ? 19.370 -22.008 -19.229 1.00 94.31 253 ALA A C 1
ATOM 1853 O O . ALA A 1 253 ? 20.048 -21.537 -20.144 1.00 94.31 253 ALA A O 1
ATOM 1854 N N . SER A 1 254 ? 19.130 -23.318 -19.131 1.00 95.12 254 SER A N 1
ATOM 1855 C CA . SER A 1 254 ? 19.616 -24.311 -20.092 1.00 95.12 254 SER A CA 1
ATOM 1856 C C . SER A 1 254 ? 19.033 -24.090 -21.487 1.00 95.12 254 SER A C 1
ATOM 1858 O O . SER A 1 254 ? 19.776 -24.146 -22.463 1.00 95.12 254 SER A O 1
ATOM 1860 N N . VAL A 1 255 ? 17.739 -23.773 -21.604 1.00 95.38 255 VAL A N 1
ATOM 1861 C CA . VAL A 1 255 ? 17.103 -23.436 -22.890 1.00 95.38 255 VAL A CA 1
ATOM 1862 C C . VAL A 1 255 ? 17.703 -22.160 -23.479 1.00 95.38 255 VAL A C 1
ATOM 1864 O O . VAL A 1 255 ? 18.012 -22.126 -24.670 1.00 95.38 255 VAL A O 1
ATOM 1867 N N . ALA A 1 256 ? 17.919 -21.121 -22.668 1.00 90.75 256 ALA A N 1
ATOM 1868 C CA . ALA A 1 256 ? 18.566 -19.889 -23.116 1.00 90.75 256 ALA A CA 1
ATOM 1869 C C . ALA A 1 256 ? 20.007 -20.144 -23.592 1.00 90.75 256 ALA A C 1
ATOM 1871 O O . ALA A 1 256 ? 20.414 -19.638 -24.640 1.00 90.75 256 ALA A O 1
ATOM 1872 N N . TRP A 1 257 ? 20.755 -20.977 -22.865 1.00 94.19 257 TRP A N 1
ATOM 1873 C CA . TRP A 1 257 ? 22.112 -21.374 -23.230 1.00 94.19 257 TRP A CA 1
ATOM 1874 C C . TRP A 1 257 ? 22.152 -22.201 -24.519 1.00 94.19 257 TRP A C 1
ATOM 1876 O O . TRP A 1 257 ? 22.933 -21.896 -25.422 1.00 94.19 257 TRP A O 1
ATOM 1886 N N . LEU A 1 258 ? 21.273 -23.197 -24.648 1.00 95.44 258 LEU A N 1
ATOM 1887 C CA . LEU A 1 258 ? 21.162 -24.029 -25.844 1.00 95.44 258 LEU A CA 1
ATOM 1888 C C . LEU A 1 258 ? 20.761 -23.189 -27.057 1.00 95.44 258 LEU A C 1
ATOM 1890 O O . LEU A 1 258 ? 21.356 -23.317 -28.125 1.00 95.44 258 LEU A O 1
ATOM 1894 N N . ARG A 1 259 ? 19.814 -22.261 -26.882 1.00 92.19 259 ARG A N 1
ATOM 1895 C CA . ARG A 1 259 ? 19.434 -21.296 -27.917 1.00 92.19 259 ARG A CA 1
ATOM 1896 C C . ARG A 1 259 ? 20.629 -20.433 -28.327 1.00 92.19 259 ARG A C 1
ATOM 1898 O O . ARG A 1 259 ? 20.879 -20.286 -29.517 1.00 92.19 259 ARG A O 1
ATOM 1905 N N . HIS A 1 260 ? 21.395 -19.904 -27.375 1.00 88.00 260 HIS A N 1
ATOM 1906 C CA . HIS A 1 260 ? 22.600 -19.126 -27.680 1.00 88.00 260 HIS A CA 1
ATOM 1907 C C . HIS A 1 260 ? 23.658 -19.956 -28.431 1.00 88.00 260 HIS A C 1
ATOM 1909 O O . HIS A 1 260 ? 24.350 -19.440 -29.306 1.00 88.00 260 HIS A O 1
ATOM 1915 N N . LYS A 1 261 ? 23.782 -21.253 -28.120 1.00 93.00 261 LYS A N 1
ATOM 1916 C CA . LYS A 1 261 ? 24.701 -22.168 -28.811 1.00 93.00 261 LYS A CA 1
ATOM 1917 C C . LYS A 1 261 ? 24.242 -22.527 -30.227 1.00 93.00 261 LYS A C 1
ATOM 1919 O O . LYS A 1 261 ? 25.076 -22.518 -31.125 1.00 93.00 261 LYS A O 1
ATOM 1924 N N . LEU A 1 262 ? 22.955 -22.814 -30.432 1.00 94.62 262 LEU A N 1
ATOM 1925 C CA . LEU A 1 262 ? 22.409 -23.240 -31.729 1.00 94.62 262 LEU A CA 1
ATOM 1926 C C . LEU A 1 262 ? 22.220 -22.080 -32.712 1.00 94.62 262 LEU A C 1
ATOM 1928 O O . LEU A 1 262 ? 22.527 -22.220 -33.891 1.00 94.62 262 LEU A O 1
ATOM 1932 N N . PHE A 1 263 ? 21.734 -20.931 -32.241 1.00 91.19 263 PHE A N 1
ATOM 1933 C CA . PHE A 1 263 ? 21.469 -19.766 -33.097 1.00 91.19 263 PHE A CA 1
ATOM 1934 C C . PHE A 1 263 ? 22.663 -18.805 -33.188 1.00 91.19 263 PHE A C 1
ATOM 1936 O O . PHE A 1 263 ? 22.596 -17.791 -33.886 1.00 91.19 263 PHE A O 1
ATOM 1943 N N . GLY A 1 264 ? 23.760 -19.126 -32.496 1.00 83.94 264 GLY A N 1
ATOM 1944 C CA . GLY A 1 264 ? 24.919 -18.256 -32.362 1.00 83.94 264 GLY A CA 1
ATOM 1945 C C . GLY A 1 264 ? 24.602 -16.959 -31.601 1.00 83.94 264 GLY A C 1
ATOM 1946 O O . GLY A 1 264 ? 23.484 -16.755 -31.116 1.00 83.94 264 GLY A O 1
ATOM 1947 N N . PRO A 1 265 ? 25.582 -16.048 -31.479 1.00 75.88 265 PRO A N 1
ATOM 1948 C CA . PRO A 1 265 ? 25.356 -14.728 -30.907 1.00 75.88 265 PRO A CA 1
ATOM 1949 C C . PRO A 1 265 ? 24.387 -13.940 -31.803 1.00 75.88 265 PRO A C 1
ATOM 1951 O O . PRO A 1 265 ? 24.780 -13.327 -32.795 1.00 75.88 265 PRO A O 1
ATOM 1954 N N . THR A 1 266 ? 23.099 -13.946 -31.447 1.00 63.00 266 THR A N 1
ATOM 1955 C CA . THR A 1 266 ? 22.045 -13.185 -32.144 1.00 63.00 266 THR A CA 1
ATOM 1956 C C . THR A 1 266 ? 22.254 -11.677 -32.046 1.00 63.00 266 THR A C 1
ATOM 1958 O O . THR A 1 266 ? 21.790 -10.930 -32.901 1.00 63.00 266 THR A O 1
ATOM 1961 N N . PHE A 1 267 ? 23.017 -11.227 -31.050 1.00 60.56 267 PHE A N 1
ATOM 1962 C CA . PHE A 1 267 ? 23.551 -9.875 -30.992 1.00 60.56 267 PHE A CA 1
ATOM 1963 C C . PHE A 1 267 ? 24.956 -9.872 -31.585 1.00 60.56 267 PHE A C 1
ATOM 1965 O O . PHE A 1 267 ? 25.953 -9.755 -30.873 1.00 60.56 267 PHE A O 1
ATOM 1972 N N . LYS A 1 268 ? 25.051 -9.944 -32.917 1.00 61.34 268 LYS A N 1
ATOM 1973 C CA . LYS A 1 268 ? 26.149 -9.221 -33.558 1.00 61.34 268 LYS A CA 1
ATOM 1974 C C . LYS A 1 268 ? 25.921 -7.771 -33.157 1.00 61.34 268 LYS A C 1
ATOM 1976 O O . LYS A 1 268 ? 24.961 -7.174 -33.639 1.00 61.34 268 LYS A O 1
ATOM 1981 N N . ALA A 1 269 ? 26.716 -7.254 -32.214 1.00 58.62 269 ALA A N 1
ATOM 1982 C CA . ALA A 1 269 ? 26.801 -5.824 -31.963 1.00 58.62 269 ALA A CA 1
ATOM 1983 C C . ALA A 1 269 ? 26.994 -5.204 -33.342 1.00 58.62 269 ALA A C 1
ATOM 1985 O O . ALA A 1 269 ? 28.023 -5.439 -33.978 1.00 58.62 269 ALA A O 1
ATOM 1986 N N . GLY A 1 270 ? 25.923 -4.613 -33.880 1.00 57.72 270 GLY A N 1
ATOM 1987 C CA . GLY A 1 270 ? 25.930 -4.138 -35.247 1.00 57.72 270 GLY A CA 1
ATOM 1988 C C . GLY A 1 270 ? 27.096 -3.180 -35.321 1.00 57.72 270 GLY A C 1
ATOM 1989 O O . GLY A 1 270 ? 27.107 -2.207 -34.571 1.00 57.72 270 GLY A O 1
ATOM 1990 N N . SER A 1 271 ? 28.100 -3.480 -36.149 1.00 60.59 271 SER A N 1
ATOM 1991 C CA . SER A 1 271 ? 29.109 -2.479 -36.447 1.00 60.59 271 SER A CA 1
ATOM 1992 C C . SER A 1 271 ? 28.318 -1.246 -36.881 1.00 60.59 271 SER A C 1
ATOM 1994 O O . SER A 1 271 ? 27.455 -1.375 -37.760 1.00 60.59 271 SER A O 1
ATOM 1996 N N . PRO A 1 272 ? 28.465 -0.101 -36.191 1.00 62.91 272 PRO A N 1
ATOM 1997 C CA . PRO A 1 272 ? 27.638 1.064 -36.458 1.00 62.91 272 PRO A CA 1
ATOM 1998 C C . PRO A 1 272 ? 27.790 1.384 -37.942 1.00 62.91 272 PRO A C 1
ATOM 2000 O O . PRO A 1 272 ? 28.855 1.800 -38.394 1.00 62.91 272 PRO A O 1
ATOM 2003 N N . LYS A 1 273 ? 26.734 1.133 -38.731 1.00 68.81 273 LYS A N 1
ATOM 2004 C CA . LYS A 1 273 ? 26.776 1.222 -40.204 1.00 68.81 273 LYS A CA 1
ATOM 2005 C C . LYS A 1 273 ? 27.170 2.622 -40.686 1.00 68.81 273 LYS A C 1
ATOM 2007 O O . LYS A 1 273 ? 27.506 2.797 -41.852 1.00 68.81 273 LYS A O 1
ATOM 2012 N N . LYS A 1 274 ? 27.105 3.616 -39.795 1.00 75.44 274 LYS A N 1
ATOM 2013 C CA . LYS A 1 274 ? 27.560 4.987 -40.003 1.00 75.44 274 LYS A CA 1
ATOM 2014 C C . LYS A 1 274 ? 28.251 5.494 -38.736 1.00 75.44 274 LYS A C 1
ATOM 2016 O O . LYS A 1 274 ? 27.645 5.530 -37.666 1.00 75.44 274 LYS A O 1
ATOM 2021 N N . GLN A 1 275 ? 29.505 5.924 -38.867 1.00 79.94 275 GLN A N 1
ATOM 2022 C CA . GLN A 1 275 ? 30.186 6.696 -37.830 1.00 79.94 275 GLN A CA 1
ATOM 2023 C C . GLN A 1 275 ? 29.585 8.104 -37.798 1.00 79.94 275 GLN A C 1
ATOM 2025 O O . GLN A 1 275 ? 29.879 8.936 -38.656 1.00 79.94 275 GLN A O 1
ATOM 2030 N N . LEU A 1 276 ? 28.709 8.368 -36.831 1.00 78.44 276 LEU A N 1
ATOM 2031 C CA . LEU A 1 276 ? 28.257 9.723 -36.545 1.00 78.44 276 LEU A CA 1
ATOM 2032 C C . LEU A 1 276 ? 29.415 10.512 -35.921 1.00 78.44 276 LEU A C 1
ATOM 2034 O O . LEU A 1 276 ? 30.163 9.978 -35.099 1.00 78.44 276 LEU A O 1
ATOM 2038 N N . ARG A 1 277 ? 29.571 11.769 -36.351 1.00 84.50 277 ARG A N 1
ATOM 2039 C CA . ARG A 1 277 ? 30.469 12.741 -35.719 1.00 84.50 277 ARG A CA 1
ATOM 2040 C C . ARG A 1 277 ? 29.654 13.500 -34.683 1.00 84.50 277 ARG A C 1
ATOM 2042 O O . ARG A 1 277 ? 28.732 14.216 -35.067 1.00 84.50 277 ARG A O 1
ATOM 2049 N N . ILE A 1 278 ? 29.935 13.294 -33.402 1.00 83.81 278 ILE A N 1
ATOM 2050 C CA . ILE A 1 278 ? 29.113 13.829 -32.310 1.00 83.81 278 ILE A CA 1
ATOM 2051 C C . ILE A 1 278 ? 29.950 14.816 -31.508 1.00 83.81 278 ILE A C 1
ATOM 2053 O O . ILE A 1 278 ? 30.837 14.415 -30.769 1.00 83.81 278 ILE A O 1
ATOM 2057 N N . LEU A 1 279 ? 29.629 16.106 -31.615 1.00 85.81 279 LEU A N 1
ATOM 2058 C CA . LEU A 1 279 ? 30.233 17.134 -30.775 1.00 85.81 279 LEU A CA 1
ATOM 2059 C C . LEU A 1 279 ? 29.527 17.160 -29.415 1.00 85.81 279 LEU A C 1
ATOM 2061 O O . LEU A 1 279 ? 28.346 17.496 -29.325 1.00 85.81 279 LEU A O 1
ATOM 2065 N N . VAL A 1 280 ? 30.252 16.836 -28.346 1.00 85.69 280 VAL A N 1
ATOM 2066 C CA . VAL A 1 280 ? 29.723 16.907 -26.978 1.00 85.69 280 VAL A CA 1
ATOM 2067 C C . VAL A 1 280 ? 30.086 18.260 -26.367 1.00 85.69 280 VAL A C 1
ATOM 2069 O O . VAL A 1 280 ? 31.202 18.460 -25.896 1.00 85.69 280 VAL A O 1
ATOM 2072 N N . THR A 1 281 ? 29.135 19.194 -26.333 1.00 83.38 281 THR A N 1
ATOM 2073 C CA . THR A 1 281 ? 29.289 20.467 -25.611 1.00 83.38 281 THR A CA 1
ATOM 2074 C C . THR A 1 281 ? 28.657 20.361 -24.226 1.00 83.38 281 THR A C 1
ATOM 2076 O O . THR A 1 281 ? 27.452 20.141 -24.107 1.00 83.38 281 THR A O 1
ATOM 2079 N N . GLY A 1 282 ? 29.440 20.532 -23.161 1.00 79.00 282 GLY A N 1
ATOM 2080 C CA . GLY A 1 282 ? 28.913 20.552 -21.797 1.00 79.00 282 GLY A CA 1
ATOM 2081 C C . GLY A 1 282 ? 29.688 21.507 -20.900 1.00 79.00 282 GLY A C 1
ATOM 2082 O O . GLY A 1 282 ? 30.910 21.440 -20.840 1.00 79.00 282 GLY A O 1
ATOM 2083 N N . GLY A 1 283 ? 28.980 22.358 -20.149 1.00 71.88 283 GLY A N 1
ATOM 2084 C CA . GLY A 1 283 ? 29.589 23.346 -19.243 1.00 71.88 283 GLY A CA 1
ATOM 2085 C C . GLY A 1 283 ? 30.330 22.753 -18.033 1.00 71.88 283 GLY A C 1
ATOM 2086 O O . GLY A 1 283 ? 31.007 23.477 -17.313 1.00 71.88 283 GLY A O 1
ATOM 2087 N N . LYS A 1 284 ? 30.224 21.435 -17.795 1.00 71.44 284 LYS A N 1
ATOM 2088 C CA . LYS A 1 284 ? 30.991 20.705 -16.772 1.00 71.44 284 LYS A CA 1
ATOM 2089 C C . LYS A 1 284 ? 31.694 19.497 -17.399 1.00 71.44 284 LYS A C 1
ATOM 2091 O O . LYS A 1 284 ? 31.042 18.525 -17.788 1.00 71.44 284 LYS A O 1
ATOM 2096 N N . MET A 1 285 ? 33.029 19.539 -17.410 1.00 75.06 285 MET A N 1
ATOM 2097 C CA . MET A 1 285 ? 33.938 18.544 -18.012 1.00 75.06 285 MET A CA 1
ATOM 2098 C C . MET A 1 285 ? 33.647 17.090 -17.596 1.00 75.06 285 MET A C 1
ATOM 2100 O O . MET A 1 285 ? 33.780 16.173 -18.402 1.00 75.06 285 MET A O 1
ATOM 2104 N N . SER A 1 286 ? 33.195 16.863 -16.356 1.00 77.88 286 SER A N 1
ATOM 2105 C CA . SER A 1 286 ? 32.947 15.511 -15.828 1.00 77.88 286 SER A CA 1
ATOM 2106 C C . SER A 1 286 ? 31.817 14.766 -16.552 1.00 77.88 286 SER A C 1
ATOM 2108 O O . SER A 1 286 ? 31.940 13.574 -16.823 1.00 77.88 286 SER A O 1
ATOM 2110 N N . LYS A 1 287 ? 30.729 15.459 -16.920 1.00 82.88 287 LYS A N 1
ATOM 2111 C CA . LYS A 1 287 ? 29.605 14.826 -17.636 1.00 82.88 287 LYS A CA 1
ATOM 2112 C C . LYS A 1 287 ? 29.905 14.673 -19.126 1.00 82.88 287 LYS A C 1
ATOM 2114 O O . LYS A 1 287 ? 29.612 13.627 -19.693 1.00 82.88 287 LYS A O 1
ATOM 2119 N N . ALA A 1 288 ? 30.547 15.674 -19.733 1.00 84.12 288 ALA A N 1
ATOM 2120 C CA . ALA A 1 288 ? 30.953 15.619 -21.137 1.00 84.12 288 ALA A CA 1
ATOM 2121 C C . ALA A 1 288 ? 31.949 14.475 -21.400 1.00 84.12 288 ALA A C 1
ATOM 2123 O O . ALA A 1 288 ? 31.793 13.740 -22.370 1.00 84.12 288 ALA A O 1
ATOM 2124 N N . SER A 1 289 ? 32.907 14.254 -20.492 1.00 83.06 289 SER A N 1
ATOM 2125 C CA . SER A 1 289 ? 33.883 13.160 -20.594 1.00 83.06 289 SER A CA 1
ATOM 2126 C C . SER A 1 289 ? 33.239 11.770 -20.491 1.00 83.06 289 SER A C 1
ATOM 2128 O O . SER A 1 289 ? 33.579 10.872 -21.261 1.00 83.06 289 SER A O 1
ATOM 2130 N N . ALA A 1 290 ? 32.261 11.587 -19.595 1.00 87.94 290 ALA A N 1
ATOM 2131 C CA . ALA A 1 290 ? 31.534 10.320 -19.479 1.00 87.94 290 ALA A CA 1
ATOM 2132 C C . ALA A 1 290 ? 30.733 9.999 -20.753 1.00 87.94 290 ALA A C 1
ATOM 2134 O O . ALA A 1 290 ? 30.786 8.873 -21.248 1.00 87.94 290 ALA A O 1
ATOM 2135 N N . VAL A 1 291 ? 30.051 11.003 -21.316 1.00 86.00 291 VAL A N 1
ATOM 2136 C CA . VAL A 1 291 ? 29.294 10.858 -22.568 1.00 86.00 291 VAL A CA 1
ATOM 2137 C C . VAL A 1 291 ? 30.237 10.592 -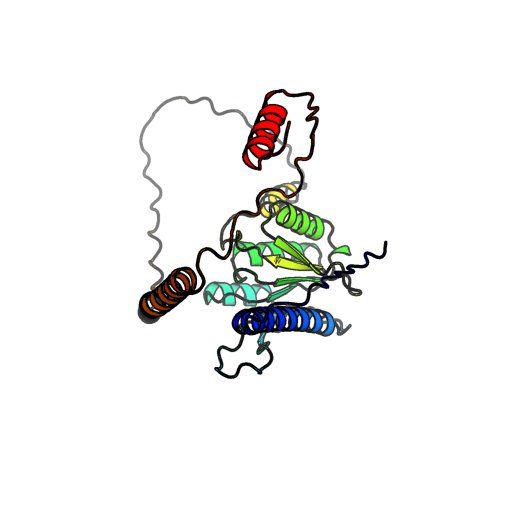23.745 1.00 86.00 291 VAL A C 1
ATOM 2139 O O . VAL A 1 291 ? 29.994 9.664 -24.507 1.00 86.00 291 VAL A O 1
ATOM 2142 N N . ALA A 1 292 ? 31.355 11.314 -23.851 1.00 87.44 292 ALA A N 1
ATOM 2143 C CA . ALA A 1 292 ? 32.358 11.089 -24.893 1.00 87.44 292 ALA A CA 1
ATOM 2144 C C . ALA A 1 292 ? 32.936 9.662 -24.857 1.00 87.44 292 ALA A C 1
ATOM 2146 O O . ALA A 1 292 ? 33.076 9.018 -25.895 1.00 87.44 292 ALA A O 1
ATOM 2147 N N . ARG A 1 293 ? 33.220 9.126 -23.662 1.00 84.19 293 ARG A N 1
ATOM 2148 C CA . ARG A 1 293 ? 33.710 7.745 -23.504 1.00 84.19 293 ARG A CA 1
ATOM 2149 C C . ARG A 1 293 ? 32.663 6.702 -23.891 1.00 84.19 293 ARG A C 1
ATOM 2151 O O . ARG A 1 293 ? 33.020 5.708 -24.517 1.00 84.19 293 ARG A O 1
ATOM 2158 N N . ALA A 1 294 ? 31.396 6.919 -23.536 1.00 86.12 294 ALA A N 1
ATOM 2159 C CA . ALA A 1 294 ? 30.308 6.023 -23.924 1.00 86.12 294 ALA A CA 1
ATOM 2160 C C . ALA A 1 294 ? 30.128 6.002 -25.451 1.00 86.12 294 ALA A C 1
ATOM 2162 O O . ALA A 1 294 ? 30.167 4.938 -26.060 1.00 86.12 294 ALA A O 1
ATOM 2163 N N . VAL A 1 295 ? 30.064 7.182 -26.073 1.00 84.12 295 VAL A N 1
ATOM 2164 C CA . VAL A 1 295 ? 29.879 7.339 -27.524 1.00 84.12 295 VAL A CA 1
ATOM 2165 C C . VAL A 1 295 ? 31.085 6.809 -28.317 1.00 84.12 295 VAL A C 1
ATOM 2167 O O . VAL A 1 295 ? 30.914 6.181 -29.361 1.00 84.12 295 VAL A O 1
ATOM 2170 N N . GLY A 1 296 ? 32.308 6.987 -27.806 1.00 81.44 296 GLY A N 1
ATOM 2171 C CA . GLY A 1 296 ? 33.513 6.410 -28.409 1.00 81.44 296 GLY A CA 1
ATOM 2172 C C . GLY A 1 296 ? 33.553 4.879 -28.339 1.00 81.44 296 GLY A C 1
ATOM 2173 O O . GLY A 1 296 ? 34.005 4.231 -29.283 1.00 81.44 296 GLY A O 1
ATOM 2174 N N . ARG A 1 297 ? 33.033 4.278 -27.258 1.00 82.81 297 ARG A N 1
ATOM 2175 C CA . ARG A 1 297 ? 32.940 2.814 -27.107 1.00 82.81 297 ARG A CA 1
ATOM 2176 C C . ARG A 1 297 ? 31.962 2.186 -28.104 1.00 82.81 297 ARG A C 1
ATOM 2178 O O . ARG A 1 297 ? 32.185 1.057 -28.531 1.00 82.81 297 ARG A O 1
ATOM 2185 N N . ASP A 1 298 ? 30.953 2.940 -28.524 1.00 80.81 298 ASP A N 1
ATOM 2186 C CA . ASP A 1 298 ? 30.010 2.538 -29.572 1.00 80.81 298 ASP A CA 1
ATOM 2187 C C . ASP A 1 298 ? 30.578 2.721 -30.993 1.00 80.81 298 ASP A C 1
ATOM 2189 O O . ASP A 1 298 ? 29.893 2.446 -31.974 1.00 80.81 298 ASP A O 1
ATOM 2193 N N . GLY A 1 299 ? 31.841 3.152 -31.129 1.00 80.38 299 GLY A N 1
ATOM 2194 C CA . GLY A 1 299 ? 32.535 3.286 -32.413 1.00 80.38 299 GLY A CA 1
ATOM 2195 C C . GLY A 1 299 ? 32.218 4.576 -33.171 1.00 80.38 299 GLY A C 1
ATOM 2196 O O . GLY A 1 299 ? 32.515 4.677 -34.365 1.00 80.38 299 GLY A O 1
ATOM 2197 N N . HIS A 1 300 ? 31.614 5.565 -32.509 1.00 80.38 300 HIS A N 1
ATOM 2198 C CA . HIS A 1 300 ? 31.378 6.887 -33.079 1.00 80.38 300 HIS A CA 1
ATOM 2199 C C . HIS A 1 300 ? 32.579 7.812 -32.872 1.00 80.38 300 HIS A C 1
ATOM 2201 O O . HIS A 1 300 ? 33.340 7.680 -31.912 1.00 80.38 300 HIS A O 1
ATOM 2207 N N . LYS A 1 301 ? 32.756 8.763 -33.794 1.00 83.69 301 LYS A N 1
ATOM 2208 C CA . LYS A 1 301 ? 33.829 9.753 -33.704 1.00 83.69 301 LYS A CA 1
ATOM 2209 C C . LYS A 1 301 ? 33.314 10.926 -32.874 1.00 83.69 301 LYS A C 1
ATOM 2211 O O . LYS A 1 301 ? 32.451 11.667 -33.343 1.00 83.69 301 LYS A O 1
ATOM 2216 N N . VAL A 1 302 ? 33.803 11.042 -31.646 1.00 83.00 302 VAL A N 1
ATOM 2217 C CA . VAL A 1 302 ? 33.536 12.181 -30.755 1.00 83.00 302 VAL A CA 1
ATOM 2218 C C . VAL A 1 302 ? 34.525 13.298 -31.045 1.00 83.00 302 VAL A C 1
ATOM 2220 O O . VAL A 1 302 ? 35.718 12.966 -31.227 1.00 83.00 302 VAL A O 1
#

Foldseek 3Di:
DDDDPDPPPDDDDDDDPVVVVVVVVVVLVVVLVVVVVVVVLVVLDDPDPDQWWWFWAQPAPPDVDPPDRRPTDRPDTDPDPVVVLVVLLVVVAAGLETEQEDDVDLVVSLVSVCSCQQSVRHDAFRKYKYFPCVVHVLVVVLVVQQVVVVQWDFDDDQDPRRITMITGHNPRDHNDDGPSVVVVVPPVPVPDDDPPDPPDDDDDDDDDDDDDDPPPPDDPPPDDPVVVVVVVVVVVVVVVVVVVCVVVVVVVVVVVVVCCVPVPPPPPVPLPPDQDADDQDDPDPVVSVVVCVVSVVSVHHD

Organism: NCBI:txid327968